Protein AF-C7JDM4-F1 (afdb_monomer)

Foldseek 3Di:
DFDPDDQVRQDFQFWKDFPNWIWTFRDGDPQWTKIWTWALDDPDDDPQWDQDDQVRCVQQVGHNRIITRLDIDIDRDCPRITGRGGDDPVVSVSSNVSNVVVVVVVVVVVPPPPPPPDPDDDDDDDDDDDDDDDDDDDDDDDDDDDDDDDFDADPVRDGDDDPDDDDDDDPDDDDDDDDD

Sequence (180 aa):
MPTAGRRAELACGAVLRGSGRWWVVAQAVPTGVVMCPLLCTPRDHHRADICIGWAQALLLGCPAQAVLRCRPVWRGTVAGLACVGQLNLPTCQRMVAALAREHHHHQHETDRPFVAQGRGVRSGSSFVQQGWIRGHASQDSSTRAGRIRAISFGPDGTPQKAQHKTRNPAGYLHPHHAGG

Structure (mmCIF, N/CA/C/O backbone):
data_AF-C7JDM4-F1
#
_entry.id   AF-C7JDM4-F1
#
loop_
_atom_site.group_PDB
_atom_site.id
_atom_site.type_symbol
_atom_site.label_atom_id
_atom_site.label_alt_id
_atom_site.label_comp_id
_atom_site.label_asym_id
_atom_site.label_entity_id
_atom_site.label_seq_id
_atom_site.pdbx_PDB_ins_code
_atom_site.Cartn_x
_atom_site.Cartn_y
_atom_site.Cartn_z
_atom_site.occupancy
_atom_site.B_iso_or_equiv
_atom_site.auth_seq_id
_atom_site.auth_comp_id
_atom_site.auth_asym_id
_atom_site.auth_atom_id
_atom_site.pdbx_PDB_model_num
ATOM 1 N N . MET A 1 1 ? -0.957 -6.737 20.929 1.00 32.91 1 MET A N 1
ATOM 2 C CA . MET A 1 1 ? -2.281 -6.579 20.283 1.00 32.91 1 MET A CA 1
ATOM 3 C C . MET A 1 1 ? -2.163 -5.591 19.135 1.00 32.91 1 MET A C 1
ATOM 5 O O . MET A 1 1 ? -1.426 -4.628 19.310 1.00 32.91 1 MET A O 1
ATOM 9 N N . PRO A 1 2 ? -2.842 -5.795 17.994 1.00 47.28 2 PRO A N 1
ATOM 10 C CA . PRO A 1 2 ? -2.910 -4.781 16.946 1.00 47.28 2 PRO A CA 1
ATOM 11 C C . PRO A 1 2 ? -3.752 -3.588 17.413 1.00 47.28 2 PRO A C 1
ATOM 13 O O . PRO A 1 2 ? -4.901 -3.760 17.818 1.00 47.28 2 PRO A O 1
ATOM 16 N N . THR A 1 3 ? -3.201 -2.381 17.344 1.00 50.47 3 THR A N 1
ATOM 17 C CA . THR A 1 3 ? -3.938 -1.151 17.643 1.00 50.47 3 THR A CA 1
ATOM 18 C C . THR A 1 3 ? -4.738 -0.694 16.422 1.00 50.47 3 THR A C 1
ATOM 20 O O . THR A 1 3 ? -4.240 -0.640 15.293 1.00 50.47 3 THR A O 1
ATOM 23 N N . ALA A 1 4 ? -6.008 -0.352 16.646 1.00 55.06 4 ALA A N 1
ATOM 24 C CA . ALA A 1 4 ? -6.827 0.339 15.658 1.00 55.06 4 ALA A CA 1
ATOM 25 C C . ALA A 1 4 ? -6.409 1.819 15.632 1.00 55.06 4 ALA A C 1
ATOM 27 O O . ALA A 1 4 ? -6.863 2.612 16.454 1.00 55.06 4 ALA A O 1
ATOM 28 N N . GLY A 1 5 ? -5.492 2.173 14.727 1.00 56.28 5 GLY A N 1
ATOM 29 C CA . GLY A 1 5 ? -4.992 3.544 14.601 1.00 56.28 5 GLY A CA 1
ATOM 30 C C . GLY A 1 5 ? -6.105 4.521 14.219 1.00 56.28 5 GLY A C 1
ATOM 31 O O . GLY A 1 5 ? -6.907 4.235 13.321 1.00 56.28 5 GLY A O 1
ATOM 32 N N . ARG A 1 6 ? -6.163 5.688 14.875 1.00 60.47 6 ARG A N 1
ATOM 33 C CA . ARG A 1 6 ? -7.116 6.734 14.488 1.00 60.47 6 ARG A CA 1
ATOM 34 C C . ARG A 1 6 ? -6.707 7.304 13.133 1.00 60.47 6 ARG A C 1
ATOM 36 O O . ARG A 1 6 ? -5.531 7.448 12.816 1.00 60.47 6 ARG A O 1
ATOM 43 N N . ARG A 1 7 ? -7.698 7.663 12.318 1.00 57.69 7 ARG A N 1
ATOM 44 C CA . ARG A 1 7 ? -7.509 8.044 10.907 1.00 57.69 7 ARG A CA 1
ATOM 45 C C . ARG A 1 7 ? -6.518 9.197 10.688 1.00 57.69 7 ARG A C 1
ATOM 47 O O . ARG A 1 7 ? -5.812 9.191 9.688 1.00 57.69 7 ARG A O 1
ATOM 54 N N . ALA A 1 8 ? -6.477 10.154 11.618 1.00 53.97 8 ALA A N 1
ATOM 55 C CA . ALA A 1 8 ? -5.600 11.325 11.577 1.00 53.97 8 ALA A CA 1
ATOM 56 C C . ALA A 1 8 ? -4.148 11.042 12.023 1.00 53.97 8 ALA A C 1
ATOM 58 O O . ALA A 1 8 ? -3.276 11.873 11.801 1.00 53.97 8 ALA A O 1
ATOM 59 N N . GLU A 1 9 ? -3.879 9.879 12.622 1.00 67.75 9 GLU A N 1
ATOM 60 C CA . GLU A 1 9 ? -2.561 9.474 13.147 1.00 67.75 9 GLU A CA 1
ATOM 61 C C . GLU A 1 9 ? -1.808 8.541 12.174 1.00 67.75 9 GLU A C 1
ATOM 63 O O . GLU A 1 9 ? -0.705 8.073 12.458 1.00 67.75 9 GLU A O 1
ATOM 68 N N . LEU A 1 10 ? -2.397 8.240 11.012 1.00 84.62 10 LEU A N 1
ATOM 69 C CA . LEU A 1 10 ? -1.830 7.323 10.027 1.00 84.62 10 LEU A CA 1
ATOM 70 C C . LEU A 1 10 ? -0.700 7.977 9.219 1.00 84.62 10 LEU A C 1
ATOM 72 O O . LEU A 1 10 ? -0.919 8.568 8.161 1.00 84.62 10 LEU A O 1
ATOM 76 N N . ALA A 1 11 ? 0.525 7.819 9.716 1.00 91.94 11 ALA A N 1
ATOM 77 C CA . ALA A 1 11 ? 1.745 8.254 9.044 1.00 91.94 11 ALA A CA 1
ATOM 78 C C . ALA A 1 11 ? 1.962 7.568 7.679 1.00 91.94 11 ALA A C 1
ATOM 80 O O . ALA A 1 11 ? 1.571 6.419 7.452 1.00 91.94 11 ALA A O 1
ATOM 81 N N . CYS A 1 12 ? 2.666 8.259 6.777 1.00 94.88 12 CYS A N 1
ATOM 82 C CA . CYS A 1 12 ? 3.123 7.674 5.518 1.00 94.88 12 CYS A CA 1
ATOM 83 C C . CYS A 1 12 ? 4.027 6.454 5.783 1.00 94.88 12 CYS A C 1
ATOM 85 O O . CYS A 1 12 ? 4.891 6.461 6.665 1.00 94.88 12 CYS A O 1
ATOM 87 N N . GLY A 1 13 ? 3.793 5.377 5.035 1.00 96.50 13 GLY A N 1
ATOM 88 C CA . GLY A 1 13 ? 4.442 4.087 5.229 1.00 96.50 13 GLY A CA 1
ATOM 89 C C . GLY A 1 13 ? 3.805 3.201 6.306 1.00 96.50 13 GLY A C 1
ATOM 90 O O . GLY A 1 13 ? 4.260 2.071 6.458 1.00 96.50 13 GLY A O 1
ATOM 91 N N . ALA A 1 14 ? 2.773 3.638 7.040 1.00 96.69 14 ALA A N 1
ATOM 92 C CA . ALA A 1 14 ? 2.060 2.758 7.972 1.00 96.69 14 ALA A CA 1
ATOM 93 C C . ALA A 1 14 ? 1.416 1.580 7.218 1.00 96.69 14 ALA A C 1
ATOM 95 O O . ALA A 1 14 ? 0.739 1.773 6.206 1.00 96.69 14 ALA A O 1
ATOM 96 N N . VAL A 1 15 ? 1.633 0.357 7.700 1.00 96.75 15 VAL A N 1
ATOM 97 C CA . VAL A 1 15 ? 1.165 -0.879 7.063 1.00 96.75 15 VAL A CA 1
ATOM 98 C C . VAL A 1 15 ? -0.069 -1.379 7.798 1.00 96.75 15 VAL A C 1
ATOM 100 O O . VAL A 1 15 ? -0.018 -1.655 8.998 1.00 96.75 15 VAL A O 1
ATOM 103 N N . LEU A 1 16 ? -1.182 -1.498 7.073 1.00 96.00 16 LEU A N 1
ATOM 104 C CA . LEU A 1 16 ? -2.462 -1.949 7.607 1.00 96.00 16 LEU A CA 1
ATOM 105 C C . LEU A 1 16 ? -2.880 -3.300 7.009 1.00 96.00 16 LEU A C 1
ATOM 107 O O . LEU A 1 16 ? -2.721 -3.540 5.810 1.00 96.00 16 LEU A O 1
ATOM 111 N N . ARG A 1 17 ? -3.489 -4.163 7.825 1.00 95.69 17 ARG A N 1
ATOM 112 C CA . ARG A 1 17 ? -3.972 -5.499 7.441 1.00 95.69 17 ARG A CA 1
ATOM 113 C C . ARG A 1 17 ? -5.431 -5.690 7.851 1.00 95.69 17 ARG A C 1
ATOM 115 O O . ARG A 1 17 ? -5.799 -5.388 8.980 1.00 95.69 17 ARG A O 1
ATOM 122 N N . GLY A 1 18 ? -6.253 -6.249 6.967 1.00 93.69 18 GLY A N 1
ATOM 123 C CA . GLY A 1 18 ? -7.642 -6.605 7.277 1.00 93.69 18 GLY A CA 1
ATOM 124 C C . GLY A 1 18 ? -8.328 -7.338 6.127 1.00 93.69 18 GLY A C 1
ATOM 125 O O . GLY A 1 18 ? -7.977 -7.144 4.963 1.00 93.69 18 GLY A O 1
ATOM 126 N N . SER A 1 19 ? -9.275 -8.225 6.447 1.00 90.00 19 SER A N 1
ATOM 127 C CA . SER A 1 19 ? -10.013 -9.057 5.473 1.00 90.00 19 SER A CA 1
ATOM 128 C C . SER A 1 19 ? -9.112 -9.777 4.451 1.00 90.00 19 SE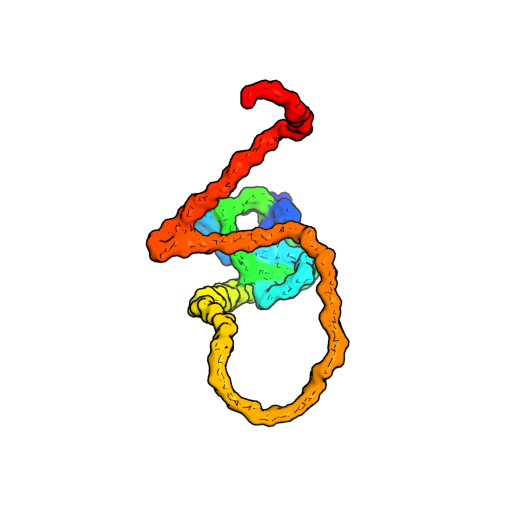R A C 1
ATOM 130 O O . SER A 1 19 ? -9.383 -9.775 3.251 1.00 90.00 19 SER A O 1
ATOM 132 N N . GLY A 1 20 ? -7.983 -10.329 4.915 1.00 89.81 20 GLY A N 1
ATOM 133 C CA . GLY A 1 20 ? -6.984 -11.005 4.072 1.00 89.81 20 GLY A CA 1
ATOM 134 C C . GLY A 1 20 ? -6.166 -10.088 3.149 1.00 89.81 20 GLY A C 1
ATOM 135 O O . GLY A 1 20 ? -5.308 -10.576 2.419 1.00 89.81 20 GLY A O 1
ATOM 136 N N . ARG A 1 21 ? -6.394 -8.769 3.175 1.00 93.62 21 ARG A N 1
ATOM 137 C CA . ARG A 1 21 ? -5.686 -7.777 2.356 1.00 93.62 21 ARG A CA 1
ATOM 138 C C . ARG A 1 21 ? -4.709 -6.965 3.194 1.00 93.62 21 ARG A C 1
ATOM 140 O O . ARG A 1 21 ? -4.914 -6.758 4.391 1.00 93.62 21 ARG A O 1
ATOM 147 N N . TRP A 1 22 ? -3.676 -6.475 2.524 1.00 96.50 22 TRP A N 1
ATOM 148 C CA . TRP A 1 22 ? -2.647 -5.623 3.098 1.00 96.50 22 TRP A CA 1
ATOM 149 C C . TRP A 1 22 ? -2.546 -4.325 2.307 1.00 96.50 22 TRP A C 1
ATOM 151 O O . TRP A 1 22 ? -2.737 -4.297 1.088 1.00 96.50 22 TRP A O 1
ATOM 161 N N . TRP A 1 23 ? -2.239 -3.251 3.018 1.00 97.31 23 TRP A N 1
ATOM 162 C CA . TRP A 1 23 ? -2.222 -1.893 2.503 1.00 97.31 23 TRP A CA 1
ATOM 163 C C . TRP A 1 23 ? -1.077 -1.121 3.142 1.00 97.31 23 TRP A C 1
ATOM 165 O O . TRP A 1 23 ? -0.737 -1.357 4.298 1.00 97.31 23 TRP A O 1
ATOM 175 N N . VAL A 1 24 ? -0.534 -0.152 2.420 1.00 97.62 24 VAL A N 1
ATOM 176 C CA . VAL A 1 24 ? 0.392 0.845 2.954 1.00 97.62 24 VAL A CA 1
ATOM 177 C C . VAL A 1 24 ? -0.241 2.217 2.790 1.00 97.62 24 VAL A C 1
ATOM 179 O O . VAL A 1 24 ? -0.737 2.544 1.714 1.00 97.62 24 VAL A O 1
ATOM 182 N N . VAL A 1 25 ? -0.231 3.022 3.846 1.00 97.31 25 VAL A N 1
ATOM 183 C CA . VAL A 1 25 ? -0.659 4.422 3.803 1.00 97.31 25 VAL A CA 1
ATOM 184 C C . VAL A 1 25 ? 0.349 5.228 2.988 1.00 97.31 25 VAL A C 1
ATOM 186 O O . VAL A 1 25 ? 1.519 5.310 3.353 1.00 97.31 25 VAL A O 1
ATOM 189 N N . ALA A 1 26 ? -0.107 5.840 1.898 1.00 96.12 26 ALA A N 1
ATOM 190 C CA . ALA A 1 26 ? 0.670 6.816 1.140 1.00 96.12 26 ALA A CA 1
ATOM 191 C C . ALA A 1 26 ? 0.447 8.236 1.681 1.00 96.12 26 ALA A C 1
ATOM 193 O O . ALA A 1 26 ? 1.389 9.014 1.796 1.00 96.12 26 ALA A O 1
ATOM 194 N N . GLN A 1 27 ? -0.797 8.563 2.044 1.00 94.06 27 GLN A N 1
ATOM 195 C CA . GLN A 1 27 ? -1.165 9.852 2.623 1.00 94.06 27 GLN A CA 1
ATOM 196 C C . GLN A 1 27 ? -2.451 9.719 3.444 1.00 94.06 27 GLN A C 1
ATOM 198 O O . GLN A 1 27 ? -3.407 9.085 2.994 1.00 94.06 27 GLN A O 1
ATOM 203 N N . ALA A 1 28 ? -2.498 10.354 4.613 1.00 92.00 28 ALA A N 1
ATOM 204 C CA . ALA A 1 28 ? -3.731 10.606 5.351 1.00 92.00 28 ALA A CA 1
ATOM 205 C C . ALA A 1 28 ? -4.123 12.087 5.215 1.00 92.00 28 ALA A C 1
ATOM 207 O O . ALA A 1 28 ? -3.267 12.969 5.237 1.00 92.00 28 ALA A O 1
ATOM 208 N N . VAL A 1 29 ? -5.419 12.347 5.063 1.00 87.94 29 VAL A N 1
ATOM 209 C CA . VAL A 1 29 ? -6.053 13.673 5.023 1.00 87.94 29 VAL A CA 1
ATOM 210 C C . VAL A 1 29 ? -7.360 13.617 5.839 1.00 87.94 29 VAL A C 1
ATOM 212 O O . VAL A 1 29 ? -7.870 12.521 6.086 1.00 87.94 29 VAL A O 1
ATOM 215 N N . PRO A 1 30 ? -7.962 14.747 6.259 1.00 85.12 30 PRO A N 1
ATOM 216 C CA . PRO A 1 30 ? -9.112 14.729 7.176 1.00 85.12 30 PRO A CA 1
ATOM 217 C C . PRO A 1 30 ? -10.305 13.890 6.681 1.00 85.12 30 PRO A C 1
ATOM 219 O O . PRO A 1 30 ? -10.934 13.159 7.447 1.00 85.12 30 PRO A O 1
ATOM 222 N N . THR A 1 31 ? -10.581 13.937 5.376 1.00 86.69 31 THR A N 1
ATOM 223 C CA . THR A 1 31 ? -11.674 13.194 4.730 1.00 86.69 31 THR A CA 1
ATOM 224 C C . THR A 1 31 ? -11.299 11.765 4.334 1.00 86.69 31 THR A C 1
ATOM 226 O O . THR A 1 31 ? -12.201 10.971 4.040 1.00 86.69 31 THR A O 1
ATOM 229 N N . GLY A 1 32 ? -10.011 11.385 4.360 1.00 90.50 32 GLY A N 1
ATOM 230 C CA . GLY A 1 32 ? -9.598 10.013 4.084 1.00 90.50 32 GLY A CA 1
ATOM 231 C C . GLY A 1 32 ? -8.142 9.689 3.858 1.00 90.50 32 GLY A C 1
ATOM 232 O O . GLY A 1 32 ? -7.242 10.395 4.282 1.00 90.50 32 GLY A O 1
ATOM 233 N N . VAL A 1 33 ? -7.924 8.489 3.331 1.00 94.56 33 VAL A N 1
ATOM 234 C CA . VAL A 1 33 ? -6.595 7.885 3.269 1.00 94.56 33 VAL A CA 1
ATOM 235 C C . VAL A 1 33 ? -6.363 7.375 1.859 1.00 94.56 33 VAL A C 1
ATOM 237 O O . VAL A 1 33 ? -7.175 6.621 1.318 1.00 94.56 33 VAL A O 1
ATOM 240 N N . VAL A 1 34 ? -5.247 7.795 1.277 1.00 94.75 34 VAL A N 1
ATOM 241 C CA . VAL A 1 34 ? -4.697 7.253 0.040 1.00 94.75 34 VAL A CA 1
ATOM 242 C C . VAL A 1 34 ? -3.786 6.093 0.421 1.00 94.75 34 VAL A C 1
ATOM 244 O O . VAL A 1 34 ? -2.860 6.256 1.220 1.00 94.75 34 VAL A O 1
ATOM 247 N N . MET A 1 35 ? -4.054 4.912 -0.129 1.00 96.56 35 MET A N 1
ATOM 248 C CA . MET A 1 35 ? -3.346 3.681 0.218 1.00 96.56 35 MET A CA 1
ATOM 249 C C . MET A 1 35 ? -2.869 2.931 -1.023 1.00 96.56 35 MET A C 1
ATOM 251 O O . MET A 1 35 ? -3.583 2.849 -2.017 1.00 96.56 35 MET A O 1
ATOM 255 N N . CYS A 1 36 ? -1.699 2.313 -0.937 1.00 97.44 36 CYS A N 1
ATOM 256 C CA . CYS A 1 36 ? -1.171 1.397 -1.943 1.00 97.44 36 CYS A CA 1
ATOM 257 C C . CYS A 1 36 ? -1.409 -0.054 -1.488 1.00 97.44 36 CYS A C 1
ATOM 259 O O . CYS A 1 36 ? -1.124 -0.367 -0.329 1.00 97.44 36 CYS A O 1
ATOM 261 N N . PRO A 1 37 ? -1.923 -0.961 -2.335 1.00 97.19 37 PRO A N 1
ATOM 262 C CA . PRO A 1 37 ? -2.055 -2.368 -1.969 1.00 97.19 37 PRO A CA 1
ATOM 263 C C . PRO A 1 37 ? -0.687 -3.058 -1.852 1.00 97.19 37 PRO A C 1
ATOM 265 O O . PRO A 1 37 ? 0.171 -2.936 -2.729 1.00 97.19 37 PRO A O 1
ATOM 268 N N . LEU A 1 38 ? -0.511 -3.834 -0.781 1.00 97.06 38 LEU A N 1
ATOM 269 C CA . LEU A 1 38 ? 0.624 -4.736 -0.588 1.00 97.06 38 LEU A CA 1
ATOM 270 C C . LEU A 1 38 ? 0.181 -6.153 -0.982 1.00 97.06 38 LEU A C 1
ATOM 272 O O . LEU A 1 38 ? -0.650 -6.779 -0.322 1.00 97.06 38 LEU A O 1
ATOM 276 N N . LEU A 1 39 ? 0.695 -6.646 -2.103 1.00 96.31 39 LEU A N 1
ATOM 277 C CA . LEU A 1 39 ? 0.299 -7.916 -2.701 1.00 96.31 39 LEU A CA 1
ATOM 278 C C . LEU A 1 39 ? 1.221 -9.024 -2.193 1.00 96.31 39 LEU A C 1
ATOM 280 O O . LEU A 1 39 ? 2.392 -9.069 -2.548 1.00 96.31 39 LEU A O 1
ATOM 284 N N . CYS A 1 40 ? 0.685 -9.930 -1.374 1.00 93.44 40 CYS A N 1
ATOM 285 C CA . CYS A 1 40 ? 1.428 -11.075 -0.829 1.00 93.44 40 CYS A CA 1
ATOM 286 C C . CYS A 1 40 ? 1.670 -12.195 -1.860 1.00 93.44 40 CYS A C 1
ATOM 288 O O . CYS A 1 40 ? 2.562 -13.018 -1.682 1.00 93.44 40 CYS A O 1
ATOM 290 N N . THR A 1 41 ? 0.857 -12.234 -2.916 1.00 91.25 41 THR A N 1
ATOM 291 C CA . THR A 1 41 ? 0.901 -13.213 -4.011 1.00 91.25 41 THR A CA 1
ATOM 292 C C . THR A 1 41 ? 0.640 -12.497 -5.345 1.00 91.25 41 THR A C 1
ATOM 294 O O . THR A 1 41 ? -0.451 -12.614 -5.913 1.00 91.25 41 THR A O 1
ATOM 297 N N . PRO A 1 42 ? 1.589 -11.674 -5.835 1.00 89.38 42 PRO A N 1
ATOM 298 C CA . PRO A 1 42 ? 1.454 -11.038 -7.142 1.00 89.38 42 PRO A CA 1
ATOM 299 C C . PRO A 1 42 ? 1.357 -12.105 -8.239 1.00 89.38 42 PRO A C 1
ATOM 301 O O . PRO A 1 42 ? 2.159 -13.034 -8.277 1.00 89.38 42 PRO A O 1
ATOM 304 N N . ARG A 1 43 ? 0.353 -11.978 -9.113 1.00 89.94 43 ARG A N 1
ATOM 305 C CA . ARG A 1 43 ? 0.179 -12.848 -10.292 1.00 89.94 43 ARG A CA 1
ATOM 306 C C . ARG A 1 43 ? 0.902 -12.297 -11.516 1.00 89.94 43 ARG A C 1
ATOM 308 O O . ARG A 1 43 ? 1.520 -13.048 -12.254 1.00 89.94 43 ARG A O 1
ATOM 315 N N . ASP A 1 44 ? 0.847 -10.977 -11.667 1.00 90.94 44 ASP A N 1
ATOM 316 C CA . ASP A 1 44 ? 1.389 -10.232 -12.797 1.00 90.94 44 ASP A CA 1
ATOM 317 C C . ASP A 1 44 ? 2.309 -9.132 -12.267 1.00 90.94 44 ASP A C 1
ATOM 319 O O . ASP A 1 44 ? 1.948 -8.445 -11.302 1.00 90.94 44 ASP A O 1
ATOM 323 N N . HIS A 1 45 ? 3.456 -8.924 -12.910 1.00 90.81 45 HIS A N 1
ATOM 324 C CA . HIS A 1 45 ? 4.336 -7.792 -12.621 1.00 90.81 45 HIS A CA 1
ATOM 325 C C . HIS A 1 45 ? 3.752 -6.492 -13.185 1.00 90.81 45 HIS A C 1
ATOM 327 O O . HIS A 1 45 ? 3.335 -6.434 -14.340 1.00 90.81 45 HIS A O 1
ATOM 333 N N . HIS A 1 46 ? 3.752 -5.427 -12.385 1.00 93.12 46 HIS A N 1
ATOM 334 C CA . HIS A 1 46 ? 3.341 -4.089 -12.801 1.00 93.12 46 HIS A CA 1
ATOM 335 C C . HIS A 1 46 ? 4.516 -3.107 -12.698 1.00 93.12 46 HIS A C 1
ATOM 337 O O . HIS A 1 46 ? 5.299 -3.169 -11.755 1.00 93.12 46 HIS A O 1
ATOM 343 N N . ARG A 1 47 ? 4.605 -2.134 -13.617 1.00 93.81 47 ARG A N 1
ATOM 344 C CA . ARG A 1 47 ? 5.670 -1.099 -13.652 1.00 93.81 47 ARG A CA 1
ATOM 345 C C . ARG A 1 47 ? 5.840 -0.305 -12.346 1.00 93.81 47 ARG A C 1
ATOM 347 O O . ARG A 1 47 ? 6.902 0.245 -12.082 1.00 93.81 47 ARG A O 1
ATOM 354 N N . ALA A 1 48 ? 4.768 -0.228 -11.559 1.00 94.50 48 ALA A N 1
ATOM 355 C CA . ALA A 1 48 ? 4.699 0.475 -10.279 1.00 94.50 48 ALA A CA 1
ATOM 356 C C . ALA A 1 48 ? 4.833 -0.463 -9.060 1.00 94.50 48 ALA A C 1
ATOM 358 O O . ALA A 1 48 ? 4.492 -0.059 -7.952 1.00 94.50 48 ALA A O 1
ATOM 359 N N . ASP A 1 49 ? 5.271 -1.710 -9.242 1.00 96.62 49 ASP A N 1
ATOM 360 C CA . ASP A 1 49 ? 5.555 -2.618 -8.129 1.00 96.62 49 ASP A CA 1
ATOM 361 C C . ASP A 1 49 ? 6.937 -2.343 -7.525 1.00 96.62 49 ASP A C 1
ATOM 363 O O . ASP A 1 49 ? 7.932 -2.179 -8.229 1.00 96.62 49 ASP A O 1
ATOM 367 N N . ILE A 1 50 ? 7.003 -2.334 -6.195 1.00 96.12 50 ILE A N 1
ATOM 368 C CA . ILE A 1 50 ? 8.236 -2.262 -5.412 1.00 96.12 50 ILE A CA 1
ATOM 369 C C . ILE A 1 50 ? 8.332 -3.531 -4.572 1.00 96.12 50 ILE A C 1
ATOM 371 O O . ILE A 1 50 ? 7.472 -3.786 -3.727 1.00 96.12 50 ILE A O 1
ATOM 375 N N . CYS A 1 51 ? 9.396 -4.310 -4.754 1.00 94.94 51 CYS A N 1
ATOM 376 C CA . CYS A 1 51 ? 9.667 -5.467 -3.906 1.00 94.94 51 CYS A CA 1
ATOM 377 C C . CYS A 1 51 ? 9.919 -5.031 -2.455 1.00 94.94 51 CYS A C 1
ATOM 379 O O . CYS A 1 51 ? 10.721 -4.125 -2.198 1.00 94.94 51 CYS A O 1
ATOM 381 N N . ILE A 1 52 ? 9.261 -5.692 -1.501 1.00 95.56 52 ILE A N 1
ATOM 382 C CA . ILE A 1 52 ? 9.603 -5.576 -0.084 1.00 95.56 52 ILE A CA 1
ATOM 383 C C . ILE A 1 52 ? 10.770 -6.525 0.199 1.00 95.56 52 ILE A C 1
ATOM 385 O O . ILE A 1 52 ? 10.724 -7.698 -0.152 1.00 95.56 52 ILE A O 1
ATOM 389 N N . GLY A 1 53 ? 11.840 -6.020 0.818 1.00 93.12 53 GLY A N 1
ATOM 390 C CA . GLY A 1 53 ? 12.980 -6.858 1.195 1.00 93.12 53 GLY A CA 1
ATOM 391 C C . GLY A 1 53 ? 12.592 -7.877 2.270 1.00 93.12 53 GLY A C 1
ATOM 392 O O . GLY A 1 53 ? 11.833 -7.542 3.180 1.00 93.12 53 GLY A O 1
ATOM 393 N N . TRP A 1 54 ? 13.144 -9.093 2.203 1.00 94.38 54 TRP A N 1
ATOM 394 C CA . TRP A 1 54 ? 12.777 -10.221 3.076 1.00 94.38 54 TRP A CA 1
ATOM 395 C C . TRP A 1 54 ? 12.754 -9.864 4.575 1.00 94.38 54 TRP A C 1
ATOM 397 O O . TRP A 1 54 ? 11.813 -10.226 5.275 1.00 94.38 54 TRP A O 1
ATOM 407 N N . ALA A 1 55 ? 13.735 -9.091 5.058 1.00 95.12 55 ALA A N 1
ATOM 408 C CA . ALA A 1 55 ? 13.832 -8.695 6.465 1.00 95.12 55 ALA A CA 1
ATOM 409 C C . ALA A 1 55 ? 12.672 -7.778 6.887 1.00 95.12 55 ALA A C 1
ATOM 411 O O . ALA A 1 55 ? 12.123 -7.902 7.978 1.00 95.12 55 ALA A O 1
ATOM 412 N N . GLN A 1 56 ? 12.251 -6.883 5.993 1.00 95.25 56 GLN A N 1
ATOM 413 C CA . GLN A 1 56 ? 11.101 -6.015 6.213 1.00 95.25 56 GLN A CA 1
ATOM 414 C C . GLN A 1 56 ? 9.781 -6.787 6.090 1.00 95.25 56 GLN A C 1
ATOM 416 O O . GLN A 1 56 ? 8.858 -6.517 6.851 1.00 95.25 56 GLN A O 1
ATOM 421 N N . ALA A 1 57 ? 9.691 -7.765 5.185 1.00 95.19 57 ALA A N 1
ATOM 422 C CA . ALA A 1 57 ? 8.525 -8.642 5.084 1.00 95.19 57 ALA A CA 1
ATOM 423 C C . ALA A 1 57 ? 8.328 -9.466 6.372 1.00 95.19 57 ALA A C 1
ATOM 425 O O . ALA A 1 57 ? 7.220 -9.514 6.907 1.00 95.19 57 ALA A O 1
ATOM 426 N N . LEU A 1 58 ? 9.421 -10.006 6.927 1.00 95.31 58 LEU A N 1
ATOM 427 C CA . LEU A 1 58 ? 9.441 -10.715 8.208 1.00 95.31 58 LEU A CA 1
ATOM 428 C C . LEU A 1 58 ? 8.943 -9.830 9.363 1.00 95.31 58 LEU A C 1
ATOM 430 O O . LEU A 1 58 ? 8.037 -10.237 10.086 1.00 95.31 58 LEU A O 1
ATOM 434 N N . LEU A 1 59 ? 9.471 -8.606 9.495 1.00 95.00 59 LEU A N 1
ATOM 435 C CA . LEU A 1 59 ? 9.044 -7.643 10.524 1.00 95.00 59 LEU A CA 1
ATOM 436 C C . LEU A 1 59 ? 7.565 -7.241 10.404 1.00 95.00 59 LEU A C 1
ATOM 438 O O . LEU A 1 59 ? 6.918 -6.972 11.411 1.00 95.00 59 LEU A O 1
ATOM 442 N N . LEU A 1 60 ? 7.026 -7.202 9.183 1.00 94.00 60 LEU A N 1
ATOM 443 C C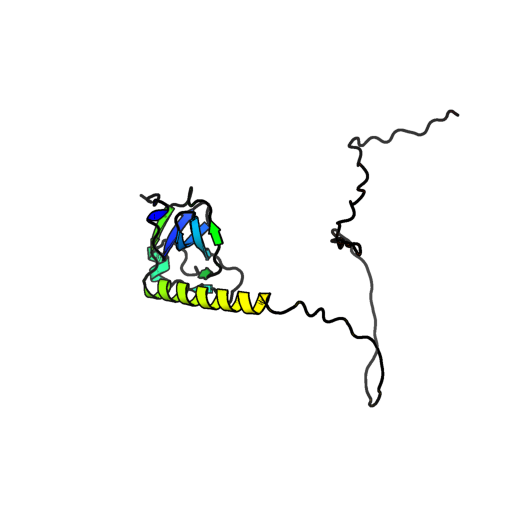A . LEU A 1 60 ? 5.614 -6.910 8.926 1.00 94.00 60 LEU A CA 1
ATOM 444 C C . LEU A 1 60 ? 4.709 -8.149 9.052 1.00 94.00 60 LEU A C 1
ATOM 446 O O . LEU A 1 60 ? 3.488 -8.005 9.059 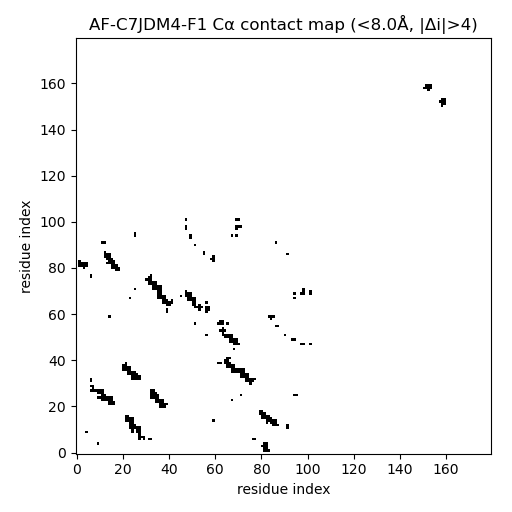1.00 94.00 60 LEU A O 1
ATOM 450 N N . GLY A 1 61 ? 5.272 -9.358 9.129 1.00 94.00 61 GLY A N 1
ATOM 451 C CA . GLY A 1 61 ? 4.525 -10.618 9.139 1.00 94.00 61 GLY A CA 1
ATOM 452 C C . GLY A 1 61 ? 3.856 -10.962 7.801 1.00 94.00 61 GLY A C 1
ATOM 453 O O . GLY A 1 61 ? 2.804 -11.612 7.797 1.00 94.00 61 GLY A O 1
ATOM 454 N N . CYS A 1 62 ? 4.413 -10.500 6.675 1.00 92.69 62 CYS A N 1
ATOM 455 C CA . CYS A 1 62 ? 3.953 -10.829 5.321 1.00 92.69 62 CYS A CA 1
ATOM 456 C C . CYS A 1 62 ? 4.969 -11.723 4.571 1.00 92.69 62 CYS A C 1
ATOM 458 O O . CYS A 1 62 ? 6.126 -11.819 4.983 1.00 92.69 62 CYS A O 1
ATOM 460 N N . PRO A 1 63 ? 4.566 -12.421 3.489 1.00 92.12 63 PRO A N 1
ATOM 461 C CA . PRO A 1 63 ? 5.470 -13.302 2.745 1.00 92.12 63 PRO A CA 1
ATOM 462 C C . PRO A 1 63 ? 6.638 -12.547 2.097 1.00 92.12 63 PRO A C 1
ATOM 464 O O . PRO A 1 63 ? 6.479 -11.410 1.656 1.00 92.12 63 PRO A O 1
ATOM 467 N N . ALA A 1 64 ? 7.803 -13.192 1.985 1.00 90.19 64 ALA A N 1
ATOM 468 C CA . ALA A 1 64 ? 9.028 -12.572 1.465 1.00 90.19 64 ALA A CA 1
ATOM 469 C C . ALA A 1 64 ? 8.918 -12.082 0.006 1.00 90.19 64 ALA A C 1
ATOM 471 O O . ALA A 1 64 ? 9.631 -11.167 -0.389 1.00 90.19 64 ALA A O 1
ATOM 472 N N . GLN A 1 65 ? 8.003 -12.658 -0.778 1.00 90.62 65 GLN A N 1
ATOM 473 C CA . GLN A 1 65 ? 7.675 -12.261 -2.149 1.00 90.62 65 GLN A CA 1
ATOM 474 C C . GLN A 1 65 ? 6.657 -11.105 -2.245 1.00 90.62 65 GLN A C 1
ATOM 476 O O . GLN A 1 65 ? 6.132 -10.838 -3.327 1.00 90.62 65 GLN A O 1
ATOM 481 N N . ALA A 1 66 ? 6.317 -10.447 -1.131 1.00 94.94 66 ALA A N 1
ATOM 482 C CA . ALA A 1 66 ? 5.332 -9.376 -1.138 1.00 94.94 66 ALA A CA 1
ATOM 483 C C . ALA A 1 66 ? 5.819 -8.146 -1.928 1.00 94.94 66 ALA A C 1
ATOM 485 O O . ALA A 1 66 ? 6.922 -7.635 -1.715 1.00 94.94 66 ALA A O 1
ATOM 486 N N . VAL A 1 67 ? 4.957 -7.627 -2.804 1.00 97.25 67 VAL A N 1
ATOM 487 C CA . VAL A 1 67 ? 5.222 -6.412 -3.587 1.00 97.25 67 VAL A CA 1
ATOM 488 C C . VAL A 1 67 ? 4.241 -5.308 -3.225 1.00 97.25 67 VAL A C 1
ATOM 490 O O . VAL A 1 67 ? 3.028 -5.508 -3.157 1.00 97.25 67 VAL A O 1
ATOM 493 N N . LEU A 1 68 ? 4.769 -4.115 -2.991 1.00 97.69 68 LEU A N 1
ATOM 494 C CA . LEU A 1 68 ? 3.987 -2.905 -2.825 1.00 97.69 68 LEU A CA 1
ATOM 495 C C . LEU A 1 68 ? 3.660 -2.341 -4.205 1.00 97.69 68 LEU A C 1
ATOM 497 O O . LEU A 1 68 ? 4.544 -1.823 -4.883 1.00 97.69 68 LEU A O 1
ATOM 501 N N . ARG A 1 69 ? 2.395 -2.421 -4.614 1.00 97.44 69 ARG A N 1
ATOM 502 C CA . ARG A 1 69 ? 1.939 -1.855 -5.884 1.00 97.44 69 ARG A CA 1
ATOM 503 C C . ARG A 1 69 ? 1.577 -0.391 -5.674 1.00 97.44 69 ARG A C 1
ATOM 505 O O . ARG A 1 69 ? 0.536 -0.086 -5.098 1.00 97.44 69 ARG A O 1
ATOM 512 N N . CYS A 1 70 ? 2.410 0.522 -6.165 1.00 97.00 70 CYS A N 1
ATOM 513 C CA . CYS A 1 70 ? 2.232 1.975 -6.080 1.00 97.00 70 CYS A CA 1
ATOM 514 C C . CYS A 1 70 ? 1.152 2.511 -7.037 1.00 97.00 70 CYS A C 1
ATOM 516 O O . CYS A 1 70 ? 1.362 3.494 -7.741 1.00 97.00 70 CYS A O 1
ATOM 518 N N . ARG A 1 71 ? -0.024 1.871 -7.048 1.00 93.75 71 ARG A N 1
ATOM 519 C CA . ARG A 1 71 ? -1.255 2.425 -7.620 1.00 93.75 71 ARG A CA 1
ATOM 520 C C . ARG A 1 71 ? -2.165 2.852 -6.464 1.00 93.75 71 ARG A C 1
ATOM 522 O O . ARG A 1 71 ? -2.638 1.977 -5.735 1.00 93.75 71 ARG A O 1
ATOM 529 N N . PRO A 1 72 ? -2.372 4.162 -6.250 1.00 93.19 72 PRO A N 1
ATOM 530 C CA . PRO A 1 72 ? -3.087 4.657 -5.084 1.00 93.19 72 PRO A CA 1
ATOM 531 C C . PRO A 1 72 ? -4.584 4.337 -5.162 1.00 93.19 72 PRO A C 1
ATOM 533 O O . PRO A 1 72 ? -5.215 4.464 -6.208 1.00 93.19 72 PRO A O 1
ATOM 536 N N . VAL A 1 73 ? -5.160 3.962 -4.024 1.00 94.12 73 VAL A N 1
ATOM 537 C CA . VAL A 1 73 ? -6.592 3.727 -3.826 1.00 94.12 73 VAL A CA 1
ATOM 538 C C . VAL A 1 73 ? -7.076 4.631 -2.698 1.00 94.12 73 VAL A C 1
ATOM 540 O O . VAL A 1 73 ? -6.540 4.596 -1.590 1.00 94.12 73 VAL A O 1
ATOM 543 N N . TRP A 1 74 ? -8.105 5.430 -2.969 1.00 93.94 74 TRP A N 1
ATOM 544 C CA . TRP A 1 74 ? -8.766 6.254 -1.960 1.00 93.94 74 TRP A CA 1
ATOM 545 C C . TRP A 1 74 ? -9.683 5.419 -1.060 1.00 93.94 74 TRP A C 1
ATOM 547 O O . TRP A 1 74 ? -10.424 4.560 -1.546 1.00 93.94 74 TRP A O 1
ATOM 557 N N . ARG A 1 75 ? -9.686 5.696 0.251 1.00 92.19 75 ARG A N 1
ATOM 558 C CA . ARG A 1 75 ? -10.628 5.091 1.204 1.00 92.19 75 ARG A CA 1
ATOM 559 C C . ARG A 1 75 ? -11.307 6.095 2.141 1.00 92.19 75 ARG A C 1
ATOM 561 O O . ARG A 1 75 ? -10.684 6.754 2.980 1.00 92.19 75 ARG A O 1
ATOM 568 N N . GLY A 1 76 ? -12.642 6.084 2.066 1.00 90.38 76 GLY A N 1
ATOM 569 C CA . GLY A 1 76 ? -13.579 6.789 2.950 1.00 90.38 76 GLY A CA 1
ATOM 570 C C . GLY A 1 76 ? -13.639 6.267 4.396 1.00 90.38 76 GLY A C 1
ATOM 571 O O . GLY A 1 76 ? -14.264 6.897 5.240 1.00 90.38 76 GLY A O 1
ATOM 572 N N . THR A 1 77 ? -12.954 5.163 4.715 1.00 86.44 77 THR A N 1
ATOM 573 C CA . THR A 1 77 ? -12.715 4.694 6.090 1.00 86.44 77 THR A CA 1
ATOM 574 C C . THR A 1 77 ? -11.589 3.650 6.122 1.00 86.44 77 THR A C 1
ATOM 576 O O . THR A 1 77 ? -11.318 2.989 5.117 1.00 86.44 77 THR A O 1
ATOM 579 N N . VAL A 1 78 ? -10.941 3.499 7.279 1.00 89.00 78 VAL A N 1
ATOM 580 C CA . VAL A 1 78 ? -9.966 2.431 7.584 1.00 89.00 78 VAL A CA 1
ATOM 581 C C . VAL A 1 78 ? -10.519 1.395 8.576 1.00 89.00 78 VAL A C 1
ATOM 583 O O . VAL A 1 78 ? -9.778 0.543 9.056 1.00 89.00 78 VAL A O 1
ATOM 586 N N . ALA A 1 79 ? -11.822 1.443 8.878 1.00 88.12 79 ALA A N 1
ATOM 587 C CA . ALA A 1 79 ? -12.482 0.468 9.744 1.00 88.12 79 ALA A CA 1
ATOM 588 C C . ALA A 1 79 ? -12.246 -0.979 9.263 1.00 88.12 79 ALA A C 1
ATOM 590 O O . ALA A 1 79 ? -12.258 -1.262 8.063 1.00 88.12 79 ALA A O 1
ATOM 591 N N . GLY A 1 80 ? -12.011 -1.890 10.211 1.00 89.56 80 GLY A N 1
ATOM 592 C CA . GLY A 1 80 ? -11.658 -3.285 9.926 1.00 89.56 80 GLY A CA 1
ATOM 593 C C . GLY A 1 80 ? -10.209 -3.510 9.467 1.00 89.56 80 GLY A C 1
ATOM 594 O O . GLY A 1 80 ? -9.861 -4.641 9.129 1.00 89.56 80 GLY A O 1
ATOM 595 N N . LEU A 1 81 ? -9.359 -2.474 9.454 1.00 92.69 81 LEU A N 1
ATOM 596 C CA . LEU A 1 81 ? -7.918 -2.602 9.231 1.00 92.69 81 LEU A CA 1
ATOM 597 C C . LEU A 1 81 ? -7.147 -2.391 10.545 1.00 92.69 81 LEU A C 1
ATOM 599 O O . LEU A 1 81 ? -7.305 -1.377 11.220 1.00 92.69 81 LEU A O 1
ATOM 603 N N . ALA A 1 82 ? -6.281 -3.341 10.882 1.00 92.56 82 ALA A N 1
ATOM 604 C CA . ALA A 1 82 ? -5.325 -3.264 11.981 1.00 92.56 82 ALA A CA 1
ATOM 605 C C . ALA A 1 82 ? -4.008 -2.638 11.507 1.00 92.56 82 ALA A C 1
ATOM 607 O O . ALA A 1 82 ? -3.520 -3.016 10.440 1.00 92.56 82 ALA A O 1
ATOM 608 N N . CYS A 1 83 ? -3.390 -1.758 12.301 1.00 93.69 83 CYS A N 1
ATOM 609 C CA . CYS A 1 83 ? -1.995 -1.383 12.070 1.00 93.69 83 CYS A CA 1
ATOM 610 C C . CYS A 1 83 ? -1.083 -2.540 12.505 1.00 93.69 83 CYS A C 1
ATOM 612 O O . CYS A 1 83 ? -1.230 -3.061 13.612 1.00 93.69 83 CYS A O 1
ATOM 614 N N . VAL A 1 84 ? -0.181 -2.969 11.619 1.00 94.56 84 VAL A N 1
ATOM 615 C CA . VAL A 1 84 ? 0.719 -4.120 11.842 1.00 94.56 84 VAL A CA 1
ATOM 616 C C . VAL A 1 84 ? 2.203 -3.755 11.793 1.00 94.56 84 VAL A C 1
ATOM 618 O O . VAL A 1 84 ? 3.041 -4.584 12.124 1.00 94.56 84 VAL A O 1
ATOM 621 N N . GLY A 1 85 ? 2.539 -2.525 11.406 1.00 94.62 85 GLY A N 1
ATOM 622 C CA . GLY A 1 85 ? 3.912 -2.029 11.381 1.00 94.62 85 GLY A CA 1
ATOM 623 C C . GLY A 1 85 ? 4.063 -0.817 10.469 1.00 94.62 85 GLY A C 1
ATOM 624 O O . GLY A 1 85 ? 3.079 -0.198 10.065 1.00 94.62 85 GLY A O 1
ATOM 625 N N . GLN A 1 86 ? 5.303 -0.489 10.116 1.00 96.00 86 GLN A N 1
ATOM 626 C CA . GLN A 1 86 ? 5.629 0.639 9.246 1.00 96.00 86 GLN A CA 1
ATOM 627 C C . GLN A 1 86 ? 6.734 0.246 8.261 1.00 96.00 86 GLN A C 1
ATOM 629 O O . GLN A 1 86 ? 7.597 -0.577 8.572 1.00 96.00 86 GLN A O 1
ATOM 634 N N . LEU A 1 87 ? 6.711 0.812 7.054 1.00 96.50 87 LEU A N 1
ATOM 635 C CA . LEU A 1 87 ? 7.814 0.661 6.113 1.00 96.50 87 LEU A CA 1
ATOM 636 C C . LEU A 1 87 ? 9.070 1.361 6.641 1.00 96.50 87 LEU A C 1
ATOM 638 O O . LEU A 1 87 ? 8.986 2.455 7.197 1.00 96.50 87 LEU A O 1
ATOM 642 N N . ASN A 1 88 ? 10.246 0.786 6.376 1.00 95.50 88 ASN A N 1
ATOM 643 C CA . ASN A 1 88 ? 11.494 1.514 6.598 1.00 95.50 88 ASN A CA 1
ATOM 644 C C . ASN A 1 88 ? 11.591 2.743 5.673 1.00 95.50 88 ASN A C 1
ATOM 646 O O . ASN A 1 88 ? 10.999 2.785 4.587 1.00 95.50 88 ASN A O 1
ATOM 650 N N . LEU A 1 89 ? 12.361 3.745 6.109 1.00 95.12 89 LEU A N 1
ATOM 651 C CA . LEU A 1 89 ? 12.473 5.032 5.420 1.00 95.12 89 LEU A CA 1
ATOM 652 C C . LEU A 1 89 ? 12.871 4.900 3.931 1.00 95.12 89 LEU A C 1
ATOM 654 O O . LEU A 1 89 ? 12.177 5.501 3.109 1.00 95.12 89 LEU A O 1
ATOM 658 N N . PRO A 1 90 ? 13.861 4.070 3.528 1.00 96.06 90 PRO A N 1
ATOM 659 C CA . PRO A 1 90 ? 14.215 3.926 2.114 1.00 96.06 90 PRO A CA 1
ATOM 660 C C . PRO A 1 90 ? 13.078 3.358 1.255 1.00 96.06 90 PRO A C 1
ATOM 662 O O . PRO A 1 90 ? 12.875 3.795 0.124 1.00 96.06 90 PRO A O 1
ATOM 665 N N . THR A 1 91 ? 12.304 2.395 1.765 1.00 96.19 91 THR A N 1
ATOM 666 C CA . THR A 1 91 ? 11.162 1.837 1.018 1.00 96.19 91 THR A CA 1
ATOM 667 C C . THR A 1 91 ? 10.000 2.826 0.960 1.00 96.19 91 THR A C 1
ATOM 669 O O . THR A 1 91 ? 9.340 2.922 -0.073 1.00 96.19 91 THR A O 1
ATOM 672 N N . CYS A 1 92 ? 9.793 3.618 2.015 1.00 96.62 92 CYS A N 1
ATOM 673 C CA . CYS A 1 92 ? 8.816 4.705 2.027 1.00 96.62 92 CYS A CA 1
ATOM 674 C C . CYS A 1 92 ? 9.166 5.797 0.991 1.00 96.62 92 CYS A C 1
ATOM 676 O O . CYS A 1 92 ? 8.323 6.177 0.180 1.00 96.62 92 CYS A O 1
ATOM 678 N N . GLN A 1 93 ? 10.435 6.213 0.915 1.00 96.50 93 GLN A N 1
ATOM 679 C CA . GLN A 1 93 ? 10.925 7.142 -0.114 1.00 96.50 93 GLN A CA 1
ATOM 680 C C . GLN A 1 93 ? 10.741 6.580 -1.534 1.00 96.50 93 GLN A C 1
ATOM 682 O O . GLN A 1 93 ? 10.236 7.282 -2.413 1.00 96.50 93 GLN A O 1
ATOM 687 N N . ARG A 1 94 ? 11.071 5.297 -1.764 1.00 97.00 94 ARG A N 1
ATOM 688 C CA . ARG A 1 94 ? 10.821 4.639 -3.061 1.00 97.00 94 ARG A CA 1
ATOM 689 C C . ARG A 1 94 ? 9.331 4.601 -3.416 1.00 97.00 94 ARG A C 1
ATOM 691 O O . ARG A 1 94 ? 9.006 4.822 -4.580 1.00 97.00 94 ARG A O 1
ATOM 698 N N . MET A 1 95 ? 8.441 4.371 -2.444 1.00 97.31 95 MET A N 1
ATOM 699 C CA . MET A 1 95 ? 6.984 4.411 -2.640 1.00 97.31 95 MET A CA 1
ATOM 700 C C . MET A 1 95 ? 6.516 5.796 -3.099 1.00 97.31 95 MET A C 1
ATOM 702 O O . MET A 1 95 ? 5.807 5.886 -4.098 1.00 97.31 95 MET A O 1
ATOM 706 N N . VAL A 1 96 ? 6.928 6.867 -2.413 1.00 96.12 96 VAL A N 1
ATOM 707 C CA . VAL A 1 96 ? 6.556 8.246 -2.781 1.00 96.12 96 VAL A CA 1
ATOM 708 C C . VAL A 1 96 ? 7.079 8.599 -4.179 1.00 96.12 96 VAL A C 1
ATOM 710 O O . VAL A 1 96 ? 6.327 9.104 -5.011 1.00 96.12 96 VAL A O 1
ATOM 713 N N . ALA A 1 97 ? 8.330 8.247 -4.490 1.00 96.00 97 ALA A N 1
ATOM 714 C CA . ALA A 1 97 ? 8.905 8.477 -5.815 1.00 96.00 97 ALA A CA 1
ATOM 715 C C . ALA A 1 97 ? 8.204 7.665 -6.926 1.00 96.00 97 ALA A C 1
ATOM 717 O O . ALA A 1 97 ? 8.041 8.159 -8.041 1.00 96.00 97 ALA A O 1
ATOM 718 N N . ALA A 1 98 ? 7.777 6.428 -6.648 1.00 96.56 98 ALA A N 1
ATOM 719 C CA . ALA A 1 98 ? 7.015 5.617 -7.599 1.00 96.56 98 ALA A CA 1
ATOM 720 C C . ALA A 1 98 ? 5.596 6.156 -7.820 1.00 96.56 98 ALA A C 1
ATOM 722 O O . ALA A 1 98 ? 5.140 6.177 -8.959 1.00 96.56 98 ALA A O 1
ATOM 723 N N . LEU A 1 99 ? 4.936 6.650 -6.769 1.00 95.62 99 LEU A N 1
ATOM 724 C CA . LEU A 1 99 ? 3.638 7.320 -6.872 1.00 95.62 99 LEU A CA 1
ATOM 725 C C . LEU A 1 99 ? 3.709 8.584 -7.734 1.00 95.62 99 LEU A C 1
ATOM 727 O O . LEU A 1 99 ? 2.852 8.771 -8.593 1.00 95.62 99 LEU A O 1
ATOM 731 N N . ALA A 1 100 ? 4.746 9.410 -7.563 1.00 94.38 100 ALA A N 1
ATOM 732 C CA . ALA A 1 100 ? 4.958 10.593 -8.397 1.00 94.38 100 ALA A CA 1
ATOM 733 C C . ALA A 1 100 ? 5.154 10.227 -9.882 1.00 94.38 100 ALA A C 1
ATOM 735 O O . ALA A 1 100 ? 4.523 10.825 -10.754 1.00 94.38 100 ALA A O 1
ATOM 736 N N . ARG A 1 101 ? 5.964 9.195 -10.178 1.00 93.94 101 ARG A N 1
ATOM 737 C CA . ARG A 1 101 ? 6.140 8.687 -11.553 1.00 93.94 101 ARG A CA 1
ATOM 738 C C . ARG A 1 101 ? 4.846 8.128 -12.143 1.00 93.94 101 ARG A C 1
ATOM 740 O O . ARG A 1 101 ? 4.539 8.415 -13.292 1.00 93.94 101 ARG A O 1
ATOM 747 N N . GLU A 1 102 ? 4.087 7.347 -11.377 1.00 93.44 102 GLU A N 1
ATOM 748 C CA . GLU A 1 102 ? 2.837 6.746 -11.855 1.00 93.44 102 GLU A CA 1
ATOM 749 C C . GLU A 1 102 ? 1.737 7.797 -12.066 1.00 93.44 102 GLU A C 1
ATOM 751 O O . GLU A 1 102 ? 0.970 7.688 -13.019 1.00 93.44 102 GLU A O 1
ATOM 756 N N . HIS A 1 103 ? 1.693 8.850 -11.243 1.00 90.00 103 HIS A N 1
ATOM 757 C CA . HIS A 1 103 ? 0.811 9.998 -11.464 1.00 90.00 103 HIS A CA 1
ATOM 758 C C . HIS A 1 103 ? 1.152 10.728 -12.771 1.00 90.00 103 HIS A C 1
ATOM 760 O O . HIS A 1 103 ? 0.262 10.947 -13.590 1.00 90.00 103 HIS A O 1
ATOM 766 N N . HIS A 1 104 ? 2.437 11.012 -13.006 1.00 90.25 104 HIS A N 1
ATOM 767 C CA . HIS A 1 104 ? 2.911 11.616 -14.252 1.00 90.25 104 HIS A CA 1
ATOM 768 C C . HIS A 1 104 ? 2.593 10.733 -15.472 1.00 90.25 104 HIS A C 1
ATOM 770 O O . HIS A 1 104 ? 2.055 11.222 -16.461 1.00 90.25 104 HIS A O 1
ATOM 776 N N . HIS A 1 105 ? 2.838 9.417 -15.403 1.00 89.00 105 HIS A N 1
ATOM 777 C CA . HIS A 1 105 ? 2.429 8.494 -16.470 1.00 89.00 105 HIS A CA 1
ATOM 778 C C . HIS A 1 105 ? 0.921 8.545 -16.730 1.00 89.00 105 HIS A C 1
ATOM 780 O O . HIS A 1 105 ? 0.520 8.625 -17.885 1.00 89.00 105 HIS A O 1
ATOM 786 N N . HIS A 1 106 ? 0.087 8.550 -15.686 1.00 85.94 106 HIS A N 1
ATOM 787 C CA . HIS A 1 106 ? -1.363 8.620 -15.857 1.00 85.94 106 HIS A CA 1
ATOM 788 C C . HIS A 1 106 ? -1.845 9.933 -16.488 1.00 85.94 106 HIS A C 1
ATOM 790 O O . HIS A 1 106 ? -2.802 9.890 -17.259 1.00 85.94 106 HIS A O 1
ATOM 796 N N . GLN A 1 107 ? -1.183 11.068 -16.235 1.00 86.50 107 GLN A N 1
ATOM 797 C CA . GLN A 1 107 ? -1.460 12.324 -16.949 1.00 86.50 107 GLN A CA 1
ATOM 798 C C . GLN A 1 107 ? -1.186 12.152 -18.452 1.00 86.50 107 GLN A C 1
ATOM 800 O O . GLN A 1 107 ? -2.111 12.234 -19.253 1.00 86.50 107 GLN A O 1
ATOM 805 N N . HIS A 1 108 ? 0.028 11.736 -18.834 1.00 82.56 108 HIS A N 1
ATOM 806 C CA . HIS A 1 108 ? 0.402 11.512 -20.245 1.00 82.56 108 HIS A CA 1
ATOM 807 C C . HIS A 1 108 ? -0.352 10.370 -20.949 1.00 82.56 108 HIS A C 1
ATOM 809 O O . HIS A 1 108 ? -0.389 10.326 -22.178 1.00 82.56 108 HIS A O 1
ATOM 815 N N . GLU A 1 109 ? -0.926 9.419 -20.209 1.00 83.25 109 GLU A N 1
ATOM 816 C CA . GLU A 1 109 ? -1.825 8.388 -20.747 1.00 83.25 109 GLU A CA 1
ATOM 817 C C . GLU A 1 109 ? -3.241 8.927 -21.001 1.00 83.25 109 GLU A C 1
ATOM 819 O O . GLU A 1 109 ? -3.890 8.477 -21.943 1.00 83.25 109 GLU A O 1
ATOM 824 N N . THR A 1 110 ? -3.707 9.882 -20.189 1.00 75.25 110 THR A N 1
ATOM 825 C CA . THR A 1 110 ? -5.063 10.462 -20.266 1.00 75.25 110 THR A CA 1
ATOM 826 C C . THR A 1 110 ? -5.129 11.644 -21.235 1.00 75.25 110 THR A C 1
ATOM 828 O O . THR A 1 110 ? -6.104 11.776 -21.969 1.00 75.25 110 THR A O 1
ATOM 831 N N . ASP A 1 111 ? -4.069 12.454 -21.295 1.00 63.81 111 ASP A N 1
ATOM 832 C CA . ASP A 1 111 ? -3.946 13.614 -22.188 1.00 63.81 111 ASP A CA 1
ATOM 833 C C . ASP A 1 111 ? -3.614 13.224 -23.638 1.00 63.81 111 ASP A C 1
ATOM 835 O O . ASP A 1 111 ? -3.591 14.073 -24.530 1.00 63.81 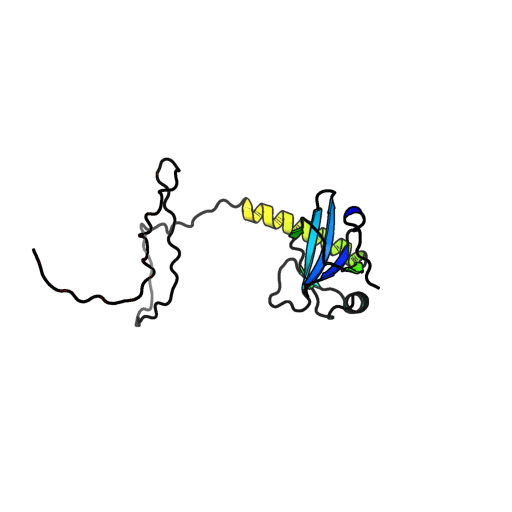111 ASP A O 1
ATOM 839 N N . ARG A 1 112 ? -3.386 11.933 -23.916 1.00 55.12 112 ARG A N 1
ATOM 840 C CA . ARG A 1 112 ? -3.402 11.430 -25.292 1.00 55.12 112 ARG A CA 1
ATOM 841 C C . ARG A 1 112 ? -4.844 11.482 -25.790 1.00 55.12 112 ARG A C 1
ATOM 843 O O . ARG A 1 112 ? -5.652 10.675 -25.323 1.00 55.12 112 ARG A O 1
ATOM 850 N N . PRO A 1 113 ? -5.188 12.354 -26.761 1.00 49.41 113 PRO A N 1
ATOM 851 C CA . PRO A 1 113 ? -6.501 12.280 -27.376 1.00 49.41 113 PRO A CA 1
ATOM 852 C C . PRO A 1 113 ? -6.687 10.870 -27.930 1.00 49.41 113 PRO A C 1
ATOM 854 O O . PRO A 1 113 ? -5.742 10.270 -28.454 1.00 49.41 113 PRO A O 1
ATOM 857 N N .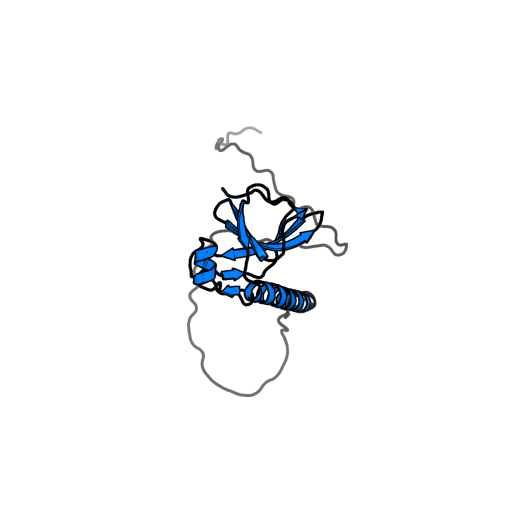 PHE A 1 114 ? -7.905 10.341 -27.819 1.00 48.91 114 PHE A N 1
ATOM 858 C CA . PHE A 1 114 ? -8.280 9.079 -28.444 1.00 48.91 114 PHE A CA 1
ATOM 859 C C . PHE A 1 114 ? -8.230 9.258 -29.965 1.00 48.91 114 PHE A C 1
ATOM 861 O O . PHE A 1 114 ? -9.240 9.505 -30.623 1.00 48.91 114 PHE A O 1
ATOM 868 N N . VAL A 1 115 ? -7.027 9.144 -30.533 1.00 51.28 115 VAL A N 1
ATOM 869 C CA . VAL A 1 115 ? -6.828 8.963 -31.962 1.00 51.28 115 VAL A CA 1
ATOM 870 C C . VAL A 1 115 ? -7.338 7.566 -32.253 1.00 51.28 115 VAL A C 1
ATOM 872 O O . VAL A 1 115 ? -6.597 6.582 -32.232 1.00 51.28 115 VAL A O 1
ATOM 875 N N . ALA A 1 116 ? -8.643 7.486 -32.503 1.00 46.38 116 ALA A N 1
ATOM 876 C CA . ALA A 1 116 ? -9.207 6.384 -33.240 1.00 46.38 116 ALA A CA 1
ATOM 877 C C . ALA A 1 116 ? -8.367 6.265 -34.512 1.00 46.38 116 ALA A C 1
ATOM 879 O O . ALA A 1 116 ? -8.459 7.114 -35.400 1.00 46.38 116 ALA A O 1
ATOM 880 N N . GLN A 1 117 ? -7.529 5.229 -34.592 1.00 48.16 117 GLN A N 1
ATOM 881 C CA . GLN A 1 117 ? -6.941 4.808 -35.853 1.00 48.16 117 GLN A CA 1
ATOM 882 C C . GLN A 1 117 ? -8.088 4.272 -36.707 1.00 48.16 117 GLN A C 1
ATOM 884 O O . GLN A 1 117 ? -8.325 3.067 -36.807 1.00 48.16 117 GLN A O 1
ATOM 889 N N . GLY A 1 118 ? -8.847 5.202 -37.286 1.00 40.09 118 GLY A N 1
ATOM 890 C CA . GLY A 1 118 ? -9.763 4.912 -38.362 1.00 40.09 118 GLY A CA 1
ATOM 891 C C . GLY A 1 118 ? -8.955 4.186 -39.420 1.00 40.09 118 GLY A C 1
ATOM 892 O O . GLY A 1 118 ? -7.916 4.678 -39.861 1.00 40.09 118 GLY A O 1
ATOM 893 N N . ARG A 1 119 ? -9.410 2.989 -39.797 1.00 48.47 119 ARG A N 1
ATOM 894 C CA . ARG A 1 119 ? -8.873 2.286 -40.959 1.00 48.47 119 ARG A CA 1
ATOM 895 C C . ARG A 1 119 ? -9.164 3.145 -42.187 1.00 48.47 119 ARG A C 1
ATOM 897 O O . ARG A 1 119 ? -10.226 3.017 -42.791 1.00 48.47 119 ARG A O 1
ATOM 904 N N . GLY A 1 120 ? -8.224 4.028 -42.518 1.00 39.62 120 GLY A N 1
ATOM 905 C CA . GLY A 1 120 ? -8.208 4.793 -43.754 1.00 39.62 120 GLY A CA 1
ATOM 906 C C . GLY A 1 120 ? -8.117 3.823 -44.921 1.00 39.62 120 GLY A C 1
ATOM 907 O O . GLY A 1 120 ? -7.059 3.271 -45.208 1.00 39.62 120 GLY A O 1
ATOM 908 N N . VAL A 1 121 ? -9.257 3.566 -45.548 1.00 43.97 121 VAL A N 1
ATOM 909 C CA . VAL A 1 121 ? -9.372 2.765 -46.764 1.00 43.97 121 VAL A CA 1
ATOM 910 C C . VAL A 1 121 ? -9.381 3.722 -47.958 1.00 43.97 121 VAL A C 1
ATOM 912 O O . VAL A 1 121 ? -10.176 4.658 -47.949 1.00 43.97 121 VAL A O 1
ATOM 915 N N . ARG A 1 122 ? -8.584 3.395 -48.996 1.00 44.50 122 ARG A N 1
ATOM 916 C CA . ARG A 1 122 ? -8.393 4.086 -50.306 1.00 44.50 122 ARG A CA 1
ATOM 917 C C . ARG A 1 122 ? -7.396 5.269 -50.288 1.00 44.50 122 ARG A C 1
ATOM 919 O O . ARG A 1 122 ? -7.325 5.980 -49.298 1.00 44.50 122 ARG A O 1
ATOM 926 N N . SER A 1 123 ? -6.613 5.527 -51.350 1.00 38.34 123 SER A N 1
ATOM 927 C CA . SER A 1 123 ? -6.512 4.847 -52.666 1.00 38.34 123 SER A CA 1
ATOM 928 C C . SER A 1 123 ? -5.174 5.112 -53.389 1.00 38.34 123 SER A C 1
ATOM 930 O O . SER A 1 123 ? -4.783 6.269 -53.461 1.00 38.34 123 SER A O 1
ATOM 932 N N . GLY A 1 124 ? -4.584 4.079 -54.022 1.00 31.58 124 GLY A N 1
ATOM 933 C CA . GLY A 1 124 ? -3.453 4.142 -54.985 1.00 31.58 124 GLY A CA 1
ATOM 934 C C . GLY A 1 124 ? -2.084 4.551 -54.396 1.00 31.58 124 GLY A C 1
ATOM 935 O O . GLY A 1 124 ? -2.035 5.391 -53.512 1.00 31.58 124 GLY A O 1
ATOM 936 N N . SER A 1 125 ? -0.915 4.035 -54.807 1.00 35.78 125 SER A N 1
ATOM 937 C CA . SER A 1 125 ? -0.526 3.044 -55.839 1.00 35.78 125 SER A CA 1
ATOM 938 C C . SER A 1 125 ? 0.981 2.693 -55.669 1.00 35.78 125 SER A C 1
ATOM 940 O O . SER A 1 125 ? 1.673 3.424 -54.969 1.00 35.78 125 SER A O 1
ATOM 942 N N . SER A 1 126 ? 1.600 1.647 -56.246 1.00 37.44 126 SER A N 1
ATOM 943 C CA . SER A 1 126 ? 1.109 0.527 -57.095 1.00 37.44 126 SER A CA 1
ATOM 944 C C . SER A 1 126 ? 2.102 -0.654 -57.259 1.00 37.44 126 SER A C 1
ATOM 946 O O . SER A 1 126 ? 1.660 -1.779 -57.472 1.00 37.44 126 SER A O 1
ATOM 948 N N . PHE A 1 127 ? 3.417 -0.408 -57.238 1.00 33.38 127 PHE A N 1
ATOM 949 C CA . PHE A 1 127 ? 4.515 -1.303 -57.675 1.00 33.38 127 PHE A CA 1
ATOM 950 C C . PHE A 1 127 ? 5.403 -1.669 -56.452 1.00 33.38 127 PHE A C 1
ATOM 952 O O . PHE A 1 127 ? 5.676 -0.774 -55.661 1.00 33.38 127 PHE A O 1
ATOM 959 N N . VAL A 1 128 ? 5.885 -2.895 -56.171 1.00 44.47 128 VAL A N 1
ATOM 960 C CA . VAL A 1 128 ? 6.192 -4.104 -56.976 1.00 44.47 128 VAL A CA 1
ATOM 961 C C . VAL A 1 128 ? 5.970 -5.409 -56.150 1.00 44.47 128 VAL A C 1
ATOM 963 O O . VAL A 1 128 ? 6.009 -5.380 -54.927 1.00 44.47 128 VAL A O 1
ATOM 966 N N . GLN A 1 129 ? 5.733 -6.525 -56.863 1.00 37.50 129 GLN A N 1
ATOM 967 C CA . GLN A 1 129 ? 5.918 -7.983 -56.585 1.00 37.50 129 GLN A CA 1
ATOM 968 C C . GLN A 1 129 ? 6.725 -8.426 -55.317 1.00 37.50 129 GLN A C 1
ATOM 970 O O . GLN A 1 129 ? 7.627 -7.719 -54.895 1.00 37.50 129 GLN A O 1
ATOM 975 N N . GLN A 1 130 ? 6.567 -9.625 -54.708 1.00 37.75 130 GLN A N 1
ATOM 976 C CA . GLN A 1 130 ? 5.876 -10.882 -55.097 1.00 37.75 130 GLN A CA 1
ATOM 977 C C . GLN A 1 130 ? 5.724 -11.886 -53.916 1.00 37.75 130 GLN A C 1
ATOM 979 O O . GLN A 1 130 ? 6.594 -11.943 -53.056 1.00 37.75 130 GLN A O 1
ATOM 984 N N . GLY A 1 131 ? 4.718 -12.780 -53.989 1.00 29.55 131 GLY A N 1
ATOM 985 C CA . GLY A 1 131 ? 4.694 -14.116 -53.341 1.00 29.55 131 GLY A CA 1
ATOM 986 C C . GLY A 1 131 ? 4.330 -14.179 -51.839 1.00 29.55 131 GLY A C 1
ATOM 987 O O . GLY A 1 131 ? 4.840 -13.406 -51.046 1.00 29.55 131 GLY A O 1
ATOM 988 N N . TRP A 1 132 ? 3.485 -15.093 -51.338 1.00 32.38 132 TRP A N 1
ATOM 989 C CA . TRP A 1 132 ? 2.750 -16.228 -51.933 1.00 32.38 132 TRP A CA 1
ATOM 990 C C . TRP A 1 132 ? 1.344 -16.337 -51.292 1.00 32.38 132 TRP A C 1
ATOM 992 O O . TRP A 1 132 ? 1.191 -16.043 -50.109 1.00 32.38 132 TRP A O 1
ATOM 1002 N N . ILE A 1 133 ? 0.321 -16.803 -52.031 1.00 38.62 133 ILE A N 1
ATOM 1003 C CA . ILE A 1 133 ? -1.030 -17.091 -51.493 1.00 38.62 133 ILE A CA 1
ATOM 1004 C C . ILE A 1 133 ? -1.498 -18.501 -51.879 1.00 38.62 133 ILE A C 1
ATOM 1006 O O . ILE A 1 133 ? -1.681 -18.785 -53.061 1.00 38.62 133 ILE A O 1
ATOM 1010 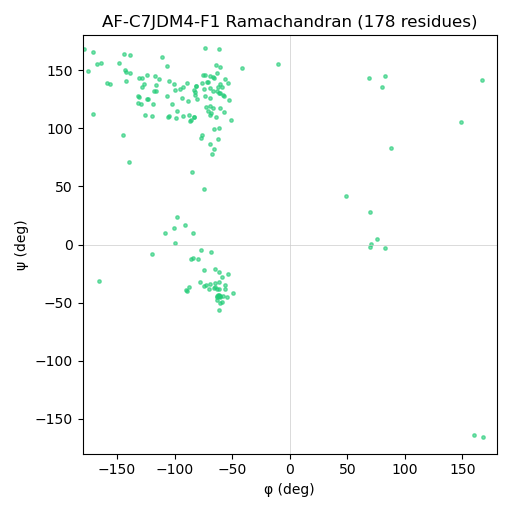N N . ARG A 1 134 ? -1.786 -19.322 -50.858 1.00 34.44 134 ARG A N 1
ATOM 1011 C CA . ARG A 1 134 ? -2.823 -20.383 -50.727 1.00 34.44 134 ARG A CA 1
ATOM 1012 C C . ARG A 1 134 ? -2.457 -21.197 -49.479 1.00 34.44 134 ARG A C 1
ATOM 1014 O O . ARG A 1 134 ? -1.278 -21.431 -49.267 1.00 34.44 134 ARG A O 1
ATOM 1021 N N . GLY A 1 135 ? -3.341 -21.682 -48.613 1.00 33.44 135 GLY A N 1
ATOM 1022 C CA . GLY A 1 135 ? -4.801 -21.655 -48.395 1.00 33.44 135 GLY A CA 1
ATOM 1023 C C . GLY A 1 135 ? -5.022 -22.480 -47.097 1.00 33.44 135 GLY A C 1
ATOM 1024 O O . GLY A 1 135 ? -4.078 -23.107 -46.634 1.00 33.44 135 GLY A O 1
ATOM 1025 N N . HIS A 1 136 ? -6.149 -22.555 -46.394 1.00 36.25 136 HIS A N 1
ATOM 1026 C CA . HIS A 1 136 ? -7.547 -22.194 -46.626 1.00 36.25 136 HIS A CA 1
ATOM 1027 C C . HIS A 1 136 ? -8.157 -21.670 -45.309 1.00 36.25 136 HIS A C 1
ATOM 1029 O O . HIS A 1 136 ? -7.623 -21.915 -44.228 1.00 36.25 136 HIS A O 1
ATOM 1035 N N . ALA A 1 137 ? -9.307 -20.997 -45.384 1.00 36.16 137 ALA A N 1
ATOM 1036 C CA . ALA A 1 137 ? -10.116 -20.719 -44.199 1.00 36.16 137 ALA A CA 1
ATOM 1037 C C . ALA A 1 137 ? -10.860 -21.981 -43.726 1.00 36.16 137 ALA A C 1
ATOM 1039 O O . ALA A 1 137 ? -11.338 -22.759 -44.549 1.00 36.16 137 ALA A O 1
ATOM 1040 N N . SER A 1 138 ? -11.033 -22.113 -42.410 1.00 39.78 138 SER A N 1
ATOM 1041 C CA . SER A 1 138 ? -12.098 -22.918 -41.809 1.00 39.78 138 SER A CA 1
ATOM 1042 C C . SER A 1 138 ? -12.869 -22.026 -40.838 1.00 39.78 138 SER A C 1
ATOM 1044 O O . SER A 1 138 ? -12.314 -21.556 -39.842 1.00 39.78 138 SER A O 1
ATOM 1046 N N . GLN A 1 139 ? -14.121 -21.722 -41.175 1.00 39.66 139 GLN A N 1
ATOM 1047 C CA . GLN A 1 139 ? -15.084 -21.145 -40.243 1.00 39.66 139 GLN A CA 1
ATOM 1048 C C . GLN A 1 139 ? -15.878 -22.291 -39.626 1.00 39.66 139 GLN A C 1
ATOM 1050 O O . GLN A 1 139 ? -16.469 -23.056 -40.374 1.00 39.66 139 GLN A O 1
ATOM 1055 N N . ASP A 1 140 ? -15.922 -22.354 -38.297 1.00 31.62 140 ASP A N 1
ATOM 1056 C CA . ASP A 1 140 ? -17.120 -22.700 -37.518 1.00 31.62 140 ASP A CA 1
ATOM 1057 C C . ASP A 1 140 ? -16.812 -22.431 -36.030 1.00 31.62 140 ASP A C 1
ATOM 1059 O O . ASP A 1 140 ? -15.798 -22.858 -35.488 1.00 31.62 140 ASP A O 1
ATOM 1063 N N . SER A 1 141 ? -17.448 -21.443 -35.397 1.00 40.78 141 SER A N 1
ATOM 1064 C CA . SER A 1 141 ? -18.822 -21.442 -34.866 1.00 40.78 141 SER A CA 1
ATOM 1065 C C . SER A 1 141 ? -18.899 -21.977 -33.426 1.00 40.78 141 SER A C 1
ATOM 1067 O O . SER A 1 141 ? -19.256 -23.123 -33.169 1.00 40.78 141 SER A O 1
ATOM 1069 N N . SER A 1 142 ? -18.632 -21.107 -32.447 1.00 38.84 142 SER A N 1
ATOM 1070 C CA . SER A 1 142 ? -19.131 -21.309 -31.081 1.00 38.84 142 SER A CA 1
ATOM 1071 C C . SER A 1 142 ? -19.478 -19.974 -30.427 1.00 38.84 142 SER A C 1
ATOM 1073 O O . SER A 1 142 ? -18.642 -19.254 -29.881 1.00 38.84 142 SER A O 1
ATOM 1075 N N . THR A 1 143 ? -20.753 -19.616 -30.537 1.00 48.75 143 THR A N 1
ATOM 1076 C CA . THR A 1 143 ? -21.348 -18.417 -29.950 1.00 48.75 143 THR A CA 1
ATOM 1077 C C . THR A 1 143 ? -21.767 -18.705 -28.509 1.00 48.75 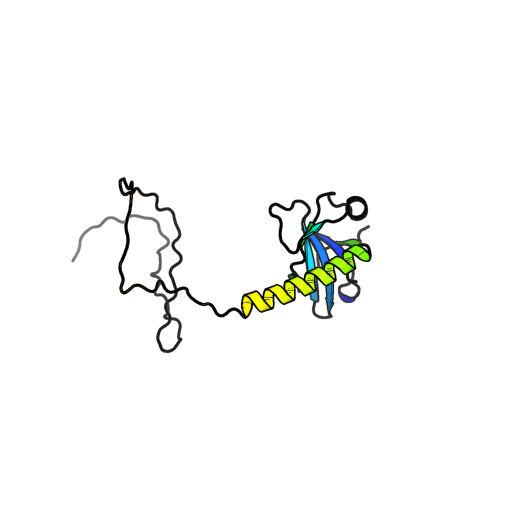143 THR A C 1
ATOM 1079 O O . THR A 1 143 ? -22.799 -19.334 -28.278 1.00 48.75 143 THR A O 1
ATOM 1082 N N . ARG A 1 144 ? -21.041 -18.178 -27.514 1.00 38.47 144 ARG A N 1
ATOM 1083 C CA . ARG A 1 144 ? -21.554 -18.087 -26.136 1.00 38.47 144 ARG A CA 1
ATOM 1084 C C . ARG A 1 144 ? -21.336 -16.688 -25.558 1.00 38.47 144 ARG A C 1
ATOM 1086 O O . ARG A 1 144 ? -20.251 -16.133 -25.642 1.00 38.47 144 ARG A O 1
ATOM 1093 N N . ALA A 1 145 ? -22.434 -16.128 -25.051 1.00 38.56 145 ALA A N 1
ATOM 1094 C CA . ALA A 1 145 ? -22.651 -14.751 -24.601 1.00 38.56 145 ALA A CA 1
ATOM 1095 C C . ALA A 1 145 ? -21.498 -14.090 -23.796 1.00 38.56 145 ALA A C 1
ATOM 1097 O O . ALA A 1 145 ? -20.797 -14.767 -23.057 1.00 38.56 145 ALA A O 1
ATOM 1098 N N . GLY A 1 146 ? -21.322 -12.760 -23.821 1.00 37.00 146 GLY A N 1
ATOM 1099 C CA . GLY A 1 146 ? -22.299 -11.729 -24.203 1.00 37.00 146 GLY A CA 1
ATOM 1100 C C . GLY A 1 146 ? -21.722 -10.544 -24.987 1.00 37.00 146 GLY A C 1
ATOM 1101 O O . GLY A 1 146 ? -20.644 -10.034 -24.706 1.00 37.00 146 GLY A O 1
ATOM 1102 N N . ARG A 1 147 ? -22.492 -10.095 -25.982 1.00 43.53 147 ARG A N 1
ATOM 1103 C CA . ARG A 1 147 ? -22.163 -9.009 -26.913 1.00 43.53 147 ARG A CA 1
ATOM 1104 C C . ARG A 1 147 ? -22.499 -7.660 -26.271 1.00 43.53 147 ARG A C 1
ATOM 1106 O O . ARG A 1 147 ? -23.680 -7.344 -26.130 1.00 43.53 147 ARG A O 1
ATOM 1113 N N . ILE A 1 148 ? -21.489 -6.865 -25.913 1.00 50.03 148 ILE A N 1
ATOM 1114 C CA . ILE A 1 148 ? -21.695 -5.470 -25.491 1.00 50.03 148 ILE A CA 1
ATOM 1115 C C . ILE A 1 148 ? -22.333 -4.724 -26.670 1.00 50.03 148 ILE A C 1
ATOM 1117 O O . ILE A 1 148 ? -21.751 -4.655 -27.753 1.00 50.03 148 ILE A O 1
ATOM 1121 N N . ARG A 1 149 ? -23.553 -4.206 -26.488 1.00 46.66 149 ARG A N 1
ATOM 1122 C CA . ARG A 1 149 ? -24.177 -3.316 -27.474 1.00 46.66 149 ARG A CA 1
ATOM 1123 C C . ARG A 1 149 ? -23.603 -1.918 -27.273 1.00 46.66 149 ARG A C 1
ATOM 1125 O O . ARG A 1 149 ? -23.662 -1.395 -26.164 1.00 46.66 149 ARG A O 1
ATOM 1132 N N . ALA A 1 150 ? -23.055 -1.333 -28.335 1.00 47.69 150 ALA A N 1
ATOM 1133 C CA . ALA A 1 150 ? -22.657 0.068 -28.325 1.00 47.69 150 ALA A CA 1
ATOM 1134 C C . ALA A 1 150 ? -23.886 0.954 -28.062 1.00 47.69 150 ALA A C 1
ATOM 1136 O O . ALA A 1 150 ? -24.965 0.695 -28.597 1.00 47.69 150 ALA A O 1
ATOM 1137 N N . ILE A 1 151 ? -23.713 1.981 -27.233 1.00 52.34 151 ILE A N 1
ATOM 1138 C CA . ILE A 1 151 ? -24.734 2.999 -26.986 1.00 52.34 151 ILE A CA 1
ATOM 1139 C C . ILE A 1 151 ? -24.546 4.069 -28.061 1.00 52.34 151 ILE A C 1
ATOM 1141 O O . ILE A 1 151 ? -23.531 4.763 -28.070 1.00 52.34 151 ILE A O 1
ATOM 1145 N N . SER A 1 152 ? -25.495 4.173 -28.986 1.00 51.81 152 SER A N 1
ATOM 1146 C CA . SER A 1 152 ? -25.522 5.250 -29.976 1.00 51.81 152 SER A CA 1
ATOM 1147 C C . SER A 1 152 ? -26.159 6.496 -29.363 1.00 51.81 152 SER A C 1
ATOM 1149 O O . SER A 1 152 ? -27.237 6.414 -28.775 1.00 51.81 152 SER A O 1
ATOM 1151 N N . PHE A 1 153 ? -25.505 7.643 -29.525 1.00 45.09 153 PHE A N 1
ATOM 1152 C CA . PHE A 1 153 ? -26.053 8.952 -29.177 1.00 45.09 153 PHE A CA 1
ATOM 1153 C C . PHE A 1 153 ? -26.547 9.641 -30.452 1.00 45.09 153 PHE A C 1
ATOM 1155 O O . PHE A 1 153 ? -25.889 9.559 -31.492 1.00 45.09 153 PHE A O 1
ATOM 1162 N N . GLY A 1 154 ? -27.714 10.286 -30.379 1.00 50.47 154 GLY A N 1
ATOM 1163 C CA . GLY A 1 154 ? -28.211 11.149 -31.452 1.00 50.47 154 GLY A CA 1
ATOM 1164 C C . GLY A 1 154 ? -27.440 12.477 -31.521 1.00 50.47 154 GLY A C 1
ATOM 1165 O O . GLY A 1 154 ? -26.687 12.784 -30.593 1.00 50.47 154 GLY A O 1
ATOM 1166 N N . PRO A 1 155 ? -27.635 13.280 -32.584 1.00 49.78 155 PRO A N 1
ATOM 1167 C CA . PRO A 1 155 ? -26.901 14.534 -32.786 1.00 49.78 155 PRO A CA 1
ATOM 1168 C C . PRO A 1 155 ? -27.074 15.547 -31.639 1.00 49.78 155 PRO A C 1
ATOM 1170 O O . PRO A 1 155 ? -26.140 16.288 -31.355 1.00 49.78 155 PRO A O 1
ATOM 1173 N N . ASP A 1 156 ? -28.200 15.512 -30.919 1.00 55.56 156 ASP A N 1
ATOM 1174 C CA . ASP A 1 156 ? -28.491 16.405 -29.784 1.00 55.56 156 ASP A CA 1
ATOM 1175 C C . ASP A 1 156 ? -28.046 15.847 -28.413 1.00 55.56 156 ASP A C 1
ATOM 1177 O O . ASP A 1 156 ? -28.526 16.275 -27.363 1.00 55.56 156 ASP A O 1
ATOM 1181 N N . GLY A 1 157 ? -27.166 14.838 -28.387 1.00 52.91 157 GLY A N 1
ATOM 1182 C CA . GLY A 1 157 ? -26.471 14.376 -27.175 1.00 52.91 157 GLY A CA 1
ATOM 1183 C C . GLY A 1 157 ? -27.318 13.667 -26.105 1.00 52.91 157 GLY A C 1
ATOM 1184 O O . GLY A 1 157 ? -26.769 13.200 -25.106 1.00 52.91 157 GLY A O 1
ATOM 1185 N N . THR A 1 158 ? -28.633 13.529 -26.288 1.00 41.53 158 THR A N 1
ATOM 1186 C CA . THR A 1 158 ? -29.497 12.817 -25.334 1.00 41.53 158 THR A CA 1
ATOM 1187 C C . THR A 1 158 ? -29.444 11.291 -25.537 1.00 41.53 158 THR A C 1
ATOM 1189 O O . THR A 1 158 ? -29.486 10.806 -26.672 1.00 41.53 158 THR A O 1
ATOM 1192 N N . PRO A 1 159 ? -29.348 10.485 -24.458 1.00 47.78 159 PRO A N 1
ATOM 1193 C CA . PRO A 1 159 ? -29.338 9.030 -24.569 1.00 47.78 159 PRO A CA 1
ATOM 1194 C C . PRO A 1 159 ? -30.735 8.505 -24.921 1.00 47.78 159 PRO A C 1
ATOM 1196 O O . PRO A 1 159 ? -31.690 8.646 -24.153 1.00 47.78 159 PRO A O 1
ATOM 1199 N N . GLN A 1 160 ? -30.852 7.850 -26.075 1.00 47.97 160 GLN A N 1
ATOM 1200 C CA . GLN A 1 160 ? -32.113 7.281 -26.541 1.00 47.97 160 GLN A CA 1
ATOM 1201 C C . GLN A 1 160 ? -32.541 6.126 -25.615 1.00 47.97 160 GLN A C 1
ATOM 1203 O O . GLN A 1 160 ? -31.832 5.126 -25.477 1.00 47.97 160 GLN A O 1
ATOM 1208 N N . LYS A 1 161 ? -33.697 6.262 -24.945 1.00 45.66 161 LYS A N 1
ATOM 1209 C CA . LYS A 1 161 ? -34.210 5.260 -23.991 1.00 45.66 161 LYS A CA 1
ATOM 1210 C C . LYS A 1 161 ? -34.345 3.895 -24.673 1.00 45.66 161 LYS A C 1
ATOM 1212 O O . LYS A 1 161 ? -35.196 3.710 -25.541 1.00 45.66 161 LYS A O 1
ATOM 1217 N N . ALA A 1 162 ? -33.546 2.923 -24.237 1.00 47.25 162 ALA A N 1
ATOM 1218 C CA . ALA A 1 162 ? -33.642 1.555 -24.725 1.00 47.25 162 ALA A CA 1
ATOM 1219 C C . ALA A 1 162 ? -34.998 0.945 -24.332 1.00 47.25 162 ALA A C 1
ATOM 1221 O O . ALA A 1 162 ? -35.237 0.637 -23.163 1.00 47.25 162 ALA A O 1
ATOM 1222 N N . GLN A 1 163 ? -35.882 0.737 -25.311 1.00 49.53 163 GLN A N 1
ATOM 1223 C CA . GLN A 1 163 ? -37.080 -0.080 -25.126 1.00 49.53 163 GLN A CA 1
ATOM 1224 C C . GLN A 1 163 ? -36.658 -1.533 -24.888 1.00 49.53 163 GLN A C 1
ATOM 1226 O O . GLN A 1 163 ? -36.359 -2.264 -25.833 1.00 49.53 163 GLN A O 1
ATOM 1231 N N . HIS A 1 164 ? -36.640 -1.968 -23.626 1.00 40.72 164 HIS A N 1
ATOM 1232 C CA . HIS A 1 164 ? -36.485 -3.380 -23.298 1.00 40.72 164 HIS A CA 1
ATOM 1233 C C . HIS A 1 164 ? -37.822 -3.974 -22.855 1.00 40.72 164 HIS A C 1
ATOM 1235 O O . HIS A 1 164 ? -38.366 -3.648 -21.804 1.00 40.72 164 HIS A O 1
ATOM 1241 N N . LYS A 1 165 ? -38.347 -4.845 -23.719 1.00 40.91 165 LYS A N 1
ATOM 1242 C CA . LYS A 1 165 ? -39.637 -5.532 -23.603 1.00 40.91 165 LYS A CA 1
ATOM 1243 C C . LYS A 1 165 ? -39.706 -6.347 -22.303 1.00 40.91 165 LYS A C 1
ATOM 1245 O O . LYS A 1 165 ? -38.803 -7.142 -22.030 1.00 40.91 165 LYS A O 1
ATOM 1250 N N . THR A 1 166 ? -40.771 -6.157 -21.524 1.00 39.19 166 THR A N 1
ATOM 1251 C CA . THR A 1 166 ? -41.012 -6.845 -20.246 1.00 39.19 166 THR A CA 1
ATOM 1252 C C . THR A 1 166 ? -41.011 -8.362 -20.439 1.00 39.19 166 THR A C 1
ATOM 1254 O O . THR A 1 166 ? -41.714 -8.882 -21.306 1.00 39.19 166 THR A O 1
ATOM 1257 N N . ARG A 1 167 ? -40.218 -9.087 -19.641 1.00 41.69 167 ARG A N 1
ATOM 1258 C CA . ARG A 1 167 ? -40.130 -10.554 -19.691 1.00 41.69 167 ARG A CA 1
ATOM 1259 C C . ARG A 1 167 ? -41.021 -11.138 -18.595 1.00 41.69 167 ARG A C 1
ATOM 1261 O O . ARG A 1 167 ? -40.761 -10.903 -17.420 1.00 41.69 167 ARG A O 1
ATOM 1268 N N . ASN A 1 168 ? -42.071 -11.859 -18.984 1.00 40.69 168 ASN A N 1
ATOM 1269 C CA . ASN A 1 168 ? -43.061 -12.397 -18.046 1.00 40.69 168 ASN A CA 1
ATOM 1270 C C . ASN A 1 168 ? -42.465 -13.567 -17.219 1.00 40.69 168 ASN A C 1
ATOM 1272 O O . ASN A 1 168 ? -41.736 -14.375 -17.800 1.00 40.69 168 ASN A O 1
ATOM 1276 N N . PRO A 1 169 ? -42.740 -13.689 -15.902 1.00 45.66 169 PRO A N 1
ATOM 1277 C CA . PRO A 1 169 ? -42.017 -14.603 -15.009 1.00 45.66 169 PRO A CA 1
ATOM 1278 C C . PRO A 1 169 ? -42.720 -15.952 -14.741 1.00 45.66 169 PRO A C 1
ATOM 1280 O O . PRO A 1 169 ? -42.457 -16.577 -13.718 1.00 45.66 169 PRO A O 1
ATOM 1283 N N . ALA A 1 170 ? -43.608 -16.419 -15.626 1.00 42.50 170 ALA A N 1
ATOM 1284 C CA . ALA A 1 170 ? -44.337 -17.682 -15.458 1.00 42.50 170 ALA A CA 1
ATOM 1285 C C . ALA A 1 170 ? -44.043 -18.656 -16.611 1.00 42.50 170 ALA A C 1
ATOM 1287 O O . ALA A 1 170 ? -44.446 -18.433 -17.751 1.00 42.50 170 ALA A O 1
ATOM 1288 N N . GLY A 1 171 ? -43.318 -19.736 -16.311 1.00 47.41 171 GLY A N 1
ATOM 1289 C CA . GLY A 1 171 ? -42.916 -20.761 -17.275 1.00 47.41 171 GLY A CA 1
ATOM 1290 C C . GLY A 1 171 ? -43.973 -21.842 -17.495 1.00 47.41 171 GLY A C 1
ATOM 1291 O O . GLY A 1 171 ? -43.697 -23.002 -17.214 1.00 47.41 171 GLY A O 1
ATOM 1292 N N . TYR A 1 172 ? -45.151 -21.475 -18.006 1.00 35.00 172 TYR A N 1
ATOM 1293 C CA . TYR A 1 172 ? -46.173 -22.437 -18.432 1.00 35.00 172 TYR A CA 1
ATOM 1294 C C . TYR A 1 172 ? -46.577 -22.212 -19.891 1.00 35.00 172 TYR A C 1
ATOM 1296 O O . TYR A 1 172 ? -46.989 -21.122 -20.285 1.00 35.00 172 TYR A O 1
ATOM 1304 N N . LEU A 1 173 ? -46.463 -23.277 -20.687 1.00 41.03 173 LEU A N 1
ATOM 1305 C CA . LEU A 1 173 ? -47.119 -23.398 -21.985 1.00 41.03 173 LEU A CA 1
ATOM 1306 C C . LEU A 1 173 ? -48.627 -23.512 -21.743 1.00 41.03 173 LEU A C 1
ATOM 1308 O O . LEU A 1 173 ? -49.079 -24.524 -21.211 1.00 41.03 173 LEU A O 1
ATOM 1312 N N . HIS A 1 174 ? -49.400 -22.506 -22.149 1.00 38.69 174 HIS A N 1
ATOM 1313 C CA . HIS A 1 174 ? -50.846 -22.661 -22.294 1.00 38.69 174 HIS A CA 1
ATOM 1314 C C . HIS A 1 174 ? -51.186 -23.063 -23.738 1.00 38.69 174 HIS A C 1
ATOM 1316 O O . HIS A 1 174 ? -50.610 -22.498 -24.673 1.00 38.69 174 HIS A O 1
ATOM 1322 N N . PRO A 1 175 ? -52.083 -24.045 -23.940 1.00 44.59 175 PRO A N 1
ATOM 1323 C CA . PRO A 1 175 ? -52.449 -24.520 -25.266 1.00 44.59 175 PRO A CA 1
ATOM 1324 C C . PRO A 1 175 ? -53.332 -23.503 -25.995 1.00 44.59 175 PRO A C 1
ATOM 1326 O O . PRO A 1 175 ? -54.180 -22.846 -25.391 1.00 44.59 175 PRO A O 1
ATOM 1329 N N . HIS A 1 176 ? -53.177 -23.421 -27.316 1.00 40.81 176 HIS A N 1
ATOM 1330 C CA . HIS A 1 176 ? -54.127 -22.714 -28.169 1.00 40.81 176 HIS A CA 1
ATOM 1331 C C . HIS A 1 176 ? -55.436 -23.509 -28.258 1.00 40.81 176 HIS A C 1
ATOM 1333 O O . HIS A 1 176 ? -55.458 -24.583 -28.854 1.00 40.81 176 HIS A O 1
ATOM 1339 N N . HIS A 1 177 ? -56.531 -22.948 -27.743 1.00 35.97 177 HIS A N 1
ATOM 1340 C CA . HIS A 1 177 ? -57.888 -23.344 -28.119 1.00 35.97 177 HIS A CA 1
ATOM 1341 C C . HIS A 1 177 ? -58.721 -22.121 -28.526 1.00 35.97 177 HIS A C 1
ATOM 1343 O O . HIS A 1 177 ? -58.539 -21.021 -28.012 1.00 35.97 177 HIS A O 1
ATOM 1349 N N . ALA A 1 178 ? -59.565 -22.365 -29.525 1.00 40.97 178 ALA A N 1
ATOM 1350 C CA . ALA A 1 178 ? -60.282 -21.434 -30.390 1.00 40.97 178 ALA A CA 1
ATOM 1351 C C . ALA A 1 178 ? -61.277 -20.460 -29.725 1.00 40.97 178 ALA A C 1
ATOM 1353 O O . ALA A 1 178 ? -61.729 -20.680 -28.605 1.00 40.97 178 ALA A O 1
ATOM 1354 N N . GLY A 1 179 ? -61.718 -19.468 -30.512 1.00 37.53 179 GLY A N 1
ATOM 1355 C CA . GLY A 1 179 ? -62.983 -18.750 -30.308 1.00 37.53 179 GLY A CA 1
ATOM 1356 C C . GLY A 1 179 ? -62.935 -17.292 -30.773 1.00 37.53 179 GLY A C 1
ATOM 1357 O O . GLY A 1 179 ? -62.346 -16.465 -30.081 1.00 37.53 179 GLY A O 1
ATOM 1358 N N . GLY A 1 180 ? -63.559 -16.982 -31.916 1.00 32.31 180 GLY A N 1
ATOM 1359 C CA . GLY A 1 180 ? -63.631 -15.636 -32.505 1.00 32.31 180 GLY A CA 1
ATOM 1360 C C . GLY A 1 180 ? -63.834 -15.690 -34.009 1.00 32.31 180 GLY A C 1
ATOM 1361 O O . GLY A 1 180 ? -62.891 -15.284 -34.717 1.00 32.31 180 GLY A O 1
#

Nearest PDB structures (foldseek):
  9g48-assembly1_B  TM=6.748E-01  e=1.068E-02  Staphylococcus aureus
  9g2a-assembly1_B  TM=6.934E-01  e=5.670E-02  Staphyloco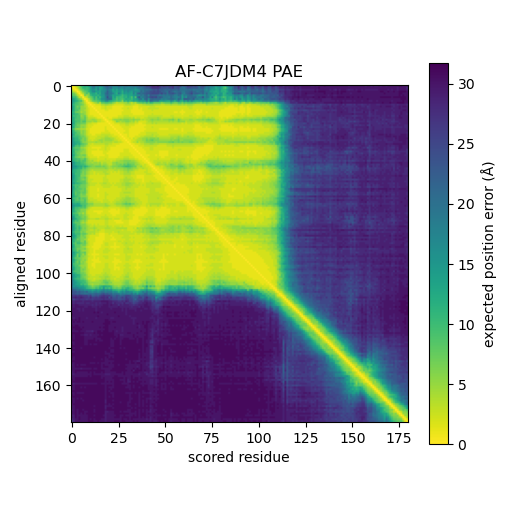ccus aureus subsp. aureus N315
  1k6z-assembly1_B  TM=2.667E-01  e=3.195E-01  Yersinia pestis
  6h30-assembly2_B  TM=4.481E-01  e=3.907E+00  Lactococcus lactis subsp. lactis Il1403

Mean predicted aligned error: 18.15 Å

Secondary structure (DSSP, 8-state):
------GGG--TTEEEEETTEEEEEEEEETTEEEEEEEESS-SS--TTEEEPPHHHHHHHTS-TT-EEE---EEES--TT-EEEEE--HHHHHHHHHHHHHHHHHHHHHHSS--------------------------------S--PPP-PBPTT-PBP-----------------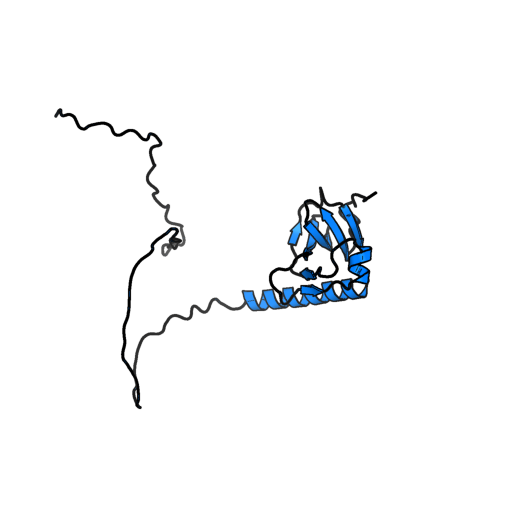---

Organism: Acetobacter pasteurianus (strain NBRC 105184 / IFO 3283-01) (NCBI:txid634452)

Radius of gyration: 28.1 Å; Cα contacts (8 Å, |Δi|>4): 217; chains: 1; bounding box: 78×41×78 Å

pLDDT: mean 71.56, std 25.23, range [29.55, 97.69]

Solvent-accessible surface area (backbone atoms only — not comparable to full-atom values): 11756 Å² total; per-residue (Å²): 131,73,50,74,71,56,70,92,72,48,49,68,26,33,27,34,40,37,93,95,42,37,34,29,31,66,41,54,50,99,81,34,35,34,27,22,46,39,34,61,75,69,89,70,92,54,98,46,52,41,77,42,54,52,71,59,18,56,70,52,73,48,50,54,72,20,28,41,33,37,59,78,41,80,32,86,66,65,83,78,36,31,43,57,46,65,53,56,67,72,60,36,52,51,44,54,56,38,36,54,51,49,51,53,50,51,48,64,62,64,73,47,72,87,74,72,81,67,82,83,77,84,80,88,85,91,83,80,89,83,90,86,89,86,84,79,91,83,90,82,92,82,93,74,88,82,84,84,76,83,84,72,66,52,97,83,70,54,78,69,79,78,87,73,80,86,79,82,93,70,98,68,92,76,83,93,76,88,90,135